Protein AF-A0A965Y4V8-F1 (afdb_monomer)

Foldseek 3Di:
DVVVVVVVVVCVVVVVDDDPDVVVVVVVVCVVVVVPPPPPDDDDDDDPPQVVFVVLLVVLLVVVCVVVDPPPFFAAEAEPDQAGDDCVQVVDPVVRSVLSNLLLVDDALVSLVVSLVVSCVPRNDDDQNPLVNSLRSRNRNAVRLQQWRYWHAYQAKIKTAGDGPLVVQQCPDPQWDDDPRIIIGGHGSVRSVSSSVSRPPDDGRD

Nearest PDB structures (foldseek):
  2qsr-assembly1_A  TM=6.724E-01  e=3.799E-08  Streptococcus pneumoniae R6
  6x50-assembly1_A  TM=4.688E-01  e=4.675E-09  Escherichia coli
  6acx-assembly3_B  TM=4.619E-01  e=9.954E-07  Mycolicibacterium smegmatis MC2 155
  6ac6-assembly2_A  TM=4.540E-01  e=6.467E-07  Mycolicibacterium smegmatis MC2 155
  6ac6-assembly3_B  TM=4.455E-01  e=8.274E-07  Mycolicibacterium smegmatis MC2 155

Solvent-accessible surface area (backbone atoms only — not comparable to full-atom values): 11789 Å² total; per-residue (Å²): 125,75,69,60,62,58,49,59,60,57,56,55,64,67,76,70,75,75,73,83,75,63,51,66,53,51,51,48,51,49,50,55,58,70,72,69,78,74,88,74,80,86,80,90,82,92,65,71,77,65,62,54,57,51,52,52,50,54,52,52,49,53,57,49,44,71,72,68,45,88,64,95,34,55,18,49,73,48,70,66,57,69,56,45,80,51,59,92,69,50,68,53,61,72,58,49,53,52,50,52,57,52,44,77,63,44,83,48,65,70,56,48,53,51,51,53,47,57,49,30,79,73,66,41,84,76,52,68,29,36,54,37,32,56,45,50,35,46,37,33,58,43,22,27,41,43,31,31,51,35,37,44,34,31,70,73,35,19,41,38,32,54,81,24,75,43,54,64,54,41,60,75,37,97,64,30,45,79,57,90,71,29,36,43,28,43,18,40,65,61,23,48,49,51,53,51,59,34,48,72,82,53,78,76,60,129

Sequence (206 aa):
RKEKETLERLDAITALNDEGAGYDLALEDLRIRGSGELLGTSQHGSGRGKADSFLYYSMLEEEIAGIRGALPSSAEVSVDIPCLVPASYIPQEAIRIALYRRLLRIDGYEELHSLEKEVQDRFGPLPESLRNLFSVSLLRSRGGIYGILSVECGKRETILKGNGPVFDGLKGTRSWIASGDRLVGPGGAAGLAGILQALRHRKQVR

Secondary structure (DSSP, 8-state):
--HHHHHHHHGGGGGG-S--SHHHHHHHHHHHHHTTS-------SS-HHHHHHHHHHHHHHHHHHHHH---TTPPEEEESS--S--TTT---HHHHHHHHHHHTT--SHHHHHHHHHHHHHHH-SPPHHHHHHHHHHHHHHHGGGGTEEEEEE-SSEEEEEE-STHHHHHHTSTT-EEETTEEEEE-HHHHHHHHHHHHHT-PPP-

Structure (mmCIF, N/CA/C/O backbone):
data_AF-A0A965Y4V8-F1
#
_entry.id   AF-A0A965Y4V8-F1
#
loop_
_atom_site.group_PDB
_atom_site.id
_atom_site.type_symbol
_atom_site.label_atom_id
_atom_site.label_alt_id
_atom_site.label_comp_id
_atom_site.label_asym_id
_atom_site.label_entity_id
_atom_site.label_seq_id
_atom_site.pdbx_PDB_ins_code
_atom_site.Cartn_x
_atom_site.Cartn_y
_atom_site.Cartn_z
_atom_site.occupancy
_atom_site.B_iso_or_equiv
_atom_site.auth_seq_id
_atom_site.auth_comp_id
_atom_site.auth_asym_id
_atom_site.auth_atom_id
_atom_site.pdbx_PDB_model_num
ATOM 1 N N . ARG A 1 1 ? -31.955 16.117 21.433 1.00 43.41 1 ARG A N 1
ATOM 2 C CA . ARG A 1 1 ? -32.012 15.874 19.962 1.00 43.41 1 ARG A CA 1
ATOM 3 C C . ARG A 1 1 ? -30.626 15.670 19.322 1.00 43.41 1 ARG A C 1
ATOM 5 O O . ARG A 1 1 ? -30.580 14.939 18.353 1.00 43.41 1 ARG A O 1
ATOM 12 N N . LYS A 1 2 ? -29.519 16.206 19.876 1.00 37.50 2 LYS A N 1
ATOM 13 C CA . LYS A 1 2 ? -28.131 15.900 19.445 1.00 37.50 2 LYS A CA 1
ATOM 14 C C . LYS A 1 2 ? -27.535 14.596 20.015 1.00 37.50 2 LYS A C 1
ATOM 16 O O . LYS A 1 2 ? -26.594 14.071 19.449 1.00 37.50 2 LYS A O 1
ATOM 21 N N . GLU A 1 3 ? -28.099 14.037 21.087 1.00 32.34 3 GLU A N 1
ATOM 22 C CA . GLU A 1 3 ? -27.627 12.757 21.662 1.00 32.34 3 GLU A CA 1
ATOM 23 C C . GLU A 1 3 ? -28.104 11.516 20.890 1.00 32.34 3 GLU A C 1
ATOM 25 O O . GLU A 1 3 ? -27.480 10.465 20.981 1.00 32.34 3 GLU A O 1
ATOM 30 N N . LYS A 1 4 ? -29.167 11.639 20.081 1.00 3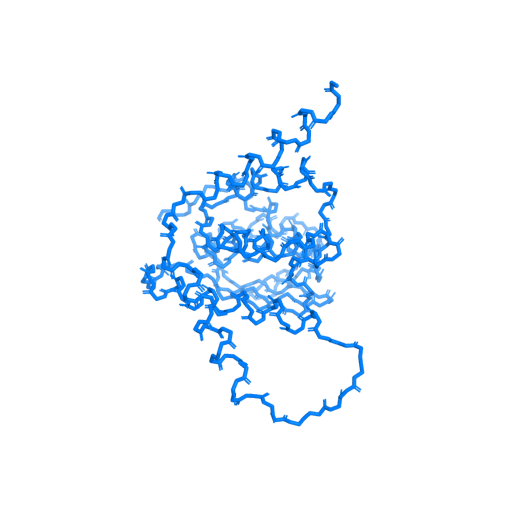4.91 4 LYS A N 1
ATOM 31 C CA . LYS A 1 4 ? -29.678 10.533 19.252 1.00 34.91 4 LYS A CA 1
ATOM 32 C C . LYS A 1 4 ? -28.782 10.247 18.037 1.00 34.91 4 LYS A C 1
ATOM 34 O O . LYS A 1 4 ? -28.609 9.097 17.669 1.00 34.91 4 LYS A O 1
ATOM 39 N N . GLU A 1 5 ? -28.136 11.279 17.499 1.00 34.53 5 GLU A N 1
ATOM 40 C CA . GLU A 1 5 ? -27.244 11.197 16.330 1.00 34.53 5 GLU A CA 1
ATOM 41 C C . GLU A 1 5 ? -25.882 10.551 16.671 1.00 34.53 5 GLU A C 1
AT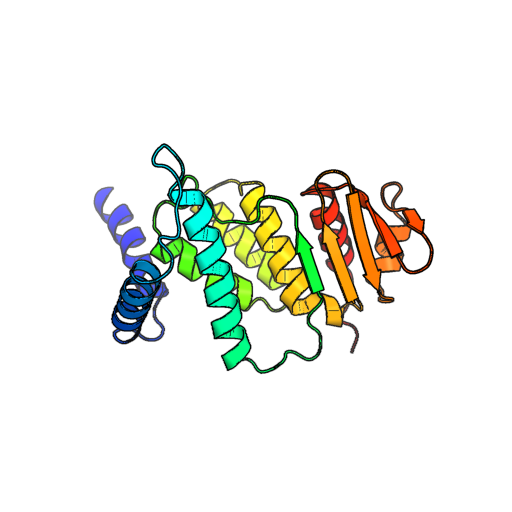OM 43 O O . GLU A 1 5 ? -25.235 9.931 15.830 1.00 34.53 5 GLU A O 1
ATOM 48 N N . THR A 1 6 ? -25.452 10.648 17.934 1.00 37.59 6 THR A N 1
ATOM 49 C CA . THR A 1 6 ? -24.226 9.996 18.427 1.00 37.59 6 THR A CA 1
ATOM 50 C C . THR A 1 6 ? -24.439 8.503 18.685 1.00 37.59 6 THR A C 1
ATOM 52 O O . THR A 1 6 ? -23.522 7.714 18.474 1.00 37.59 6 THR A O 1
ATOM 55 N N . LEU A 1 7 ? -25.653 8.103 19.079 1.00 35.06 7 LEU A N 1
ATOM 56 C CA . LEU A 1 7 ? -26.024 6.697 19.259 1.00 35.06 7 LEU A CA 1
ATOM 57 C C . LEU A 1 7 ? -26.224 5.973 17.915 1.00 35.06 7 LEU A C 1
ATOM 59 O O . LEU A 1 7 ? -25.798 4.834 17.786 1.00 35.06 7 LEU A O 1
ATOM 63 N N . GLU A 1 8 ? -26.711 6.653 16.873 1.00 39.25 8 GLU A N 1
ATOM 64 C CA . GLU A 1 8 ? -26.792 6.088 15.511 1.00 39.25 8 GLU A CA 1
ATOM 65 C C . GLU A 1 8 ? -25.406 5.886 14.854 1.00 39.25 8 GLU A C 1
ATOM 67 O O . GLU A 1 8 ? -25.236 5.013 14.006 1.00 39.25 8 GLU A O 1
ATOM 72 N N . ARG A 1 9 ? -24.366 6.617 15.291 1.00 38.91 9 ARG A N 1
ATOM 73 C CA . ARG A 1 9 ? -22.961 6.311 14.939 1.00 38.91 9 ARG A CA 1
ATOM 74 C C . ARG A 1 9 ? -22.376 5.149 15.742 1.00 38.91 9 ARG A C 1
ATOM 76 O O . ARG A 1 9 ? -21.442 4.506 15.268 1.00 38.91 9 ARG A O 1
ATOM 83 N N . LEU A 1 10 ? -22.908 4.885 16.934 1.00 38.47 10 LEU A N 1
ATOM 84 C CA . LEU A 1 10 ? -22.552 3.719 17.747 1.00 38.47 10 LEU A CA 1
ATOM 85 C C . LEU A 1 10 ? -23.242 2.440 17.235 1.00 38.47 10 LEU A C 1
ATOM 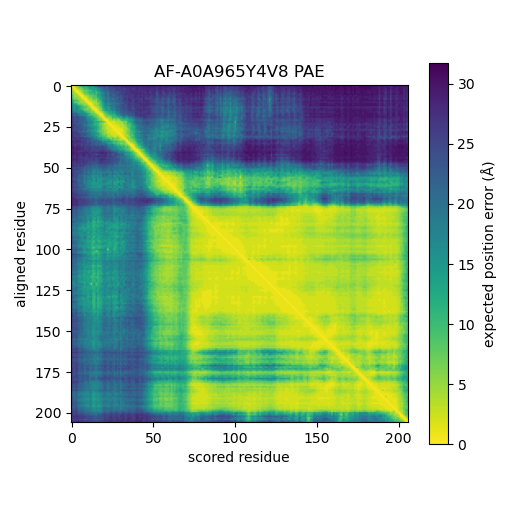87 O O . LEU A 1 10 ? -22.640 1.379 17.330 1.00 38.47 10 LEU A O 1
ATOM 91 N N . ASP A 1 11 ? -24.392 2.540 16.560 1.00 36.88 11 ASP A N 1
ATOM 92 C CA . ASP A 1 11 ? -25.029 1.432 15.817 1.00 36.88 11 ASP A CA 1
ATOM 93 C C . ASP A 1 11 ? -24.300 1.054 14.510 1.00 36.88 11 ASP A C 1
ATOM 95 O O . ASP A 1 11 ? -24.568 0.016 13.912 1.00 36.88 11 ASP A O 1
ATOM 99 N N . ALA A 1 12 ? -23.303 1.822 14.062 1.00 38.19 12 ALA A N 1
ATOM 100 C CA . ALA A 1 12 ? -22.430 1.378 12.968 1.00 38.19 12 ALA A CA 1
ATOM 101 C C . ALA A 1 12 ? -21.459 0.256 13.402 1.00 38.19 12 ALA A C 1
ATOM 103 O O . ALA A 1 12 ? -20.805 -0.362 12.560 1.00 38.19 12 ALA A O 1
ATOM 104 N N . ILE A 1 13 ? -21.373 -0.028 14.709 1.00 42.69 13 ILE A N 1
ATOM 105 C CA . ILE A 1 13 ? -20.624 -1.159 15.277 1.00 42.69 13 ILE A CA 1
ATOM 106 C C . ILE A 1 13 ? -21.270 -2.498 14.879 1.00 42.69 13 ILE A C 1
ATOM 108 O O . ILE A 1 13 ? -20.576 -3.504 14.761 1.00 42.69 13 ILE A O 1
ATOM 112 N N . THR A 1 14 ? -22.557 -2.505 14.531 1.00 38.84 14 THR A N 1
ATOM 113 C CA . THR A 1 14 ? -23.288 -3.690 14.058 1.00 38.84 14 THR A CA 1
ATOM 114 C C . THR A 1 14 ? -23.003 -4.037 12.585 1.00 38.84 14 THR A C 1
ATOM 116 O O . THR A 1 14 ? -23.428 -5.087 12.116 1.00 38.84 14 THR A O 1
ATOM 119 N N . ALA A 1 15 ? -22.237 -3.222 11.844 1.00 42.62 15 ALA A N 1
ATOM 120 C CA . ALA A 1 15 ? -21.832 -3.496 10.454 1.00 42.62 15 ALA A CA 1
ATOM 121 C C . ALA A 1 15 ? -20.448 -4.180 10.316 1.00 42.62 15 ALA A C 1
ATOM 123 O O . ALA A 1 15 ? -19.961 -4.375 9.205 1.00 42.62 15 ALA A O 1
ATOM 124 N N . LEU A 1 16 ? -19.825 -4.565 11.440 1.00 44.88 16 LEU A N 1
ATOM 125 C CA . LEU A 1 16 ? -18.713 -5.532 11.517 1.00 44.88 16 LEU A CA 1
ATOM 126 C C . LEU A 1 16 ? -19.215 -6.993 11.616 1.00 44.88 16 LEU A C 1
ATOM 128 O O . LEU A 1 16 ? -18.418 -7.901 11.842 1.00 44.88 16 LEU A O 1
ATOM 132 N N . ASN A 1 17 ? -20.527 -7.211 11.461 1.00 43.09 17 ASN A N 1
ATOM 133 C CA . ASN A 1 17 ? -21.199 -8.509 11.512 1.00 43.09 17 ASN A CA 1
ATOM 134 C C . ASN A 1 17 ? -20.871 -9.393 10.297 1.00 43.09 17 ASN A C 1
ATOM 136 O O . ASN A 1 17 ? -21.647 -9.457 9.346 1.00 43.09 17 ASN A O 1
ATOM 140 N N . ASP A 1 18 ? -19.778 -10.147 10.386 1.00 42.88 18 ASP A N 1
ATOM 141 C CA . ASP A 1 18 ? -19.866 -11.575 10.075 1.00 42.88 18 ASP A CA 1
ATOM 142 C C . ASP A 1 18 ? -19.029 -12.376 11.093 1.00 42.88 18 ASP A C 1
ATOM 144 O O . ASP A 1 18 ? -17.832 -12.135 11.259 1.00 42.88 18 ASP A O 1
ATOM 148 N N . GLU A 1 19 ? -19.721 -13.281 11.797 1.00 44.06 19 GLU A N 1
ATOM 149 C CA . GLU A 1 19 ? -19.246 -14.286 12.773 1.00 44.06 19 GLU A CA 1
ATOM 150 C C . GLU A 1 19 ? -18.735 -13.796 14.150 1.00 44.06 19 GLU A C 1
ATOM 152 O O . GLU A 1 19 ? -17.554 -13.856 14.500 1.00 44.06 19 GLU A O 1
ATOM 157 N N . GLY A 1 20 ? -19.687 -13.383 14.995 1.00 55.25 20 GLY A N 1
ATOM 158 C CA . GLY A 1 20 ? -19.496 -13.175 16.434 1.00 55.25 20 GLY A CA 1
ATOM 159 C C . GLY A 1 20 ? -19.375 -14.477 17.249 1.00 55.25 20 GLY A C 1
ATOM 160 O O . GLY A 1 20 ? -19.866 -15.530 16.852 1.00 55.25 20 GLY A O 1
ATOM 161 N N . ALA A 1 21 ? -18.749 -14.354 18.426 1.00 44.16 21 ALA A N 1
ATOM 162 C CA . ALA A 1 21 ? -18.474 -15.348 19.483 1.00 44.16 21 ALA A CA 1
ATOM 163 C C . ALA A 1 21 ? -17.165 -16.163 19.385 1.00 44.16 21 ALA A C 1
ATOM 165 O O . ALA A 1 21 ? -16.504 -16.331 20.407 1.00 44.16 21 ALA A O 1
ATOM 166 N N . GLY A 1 22 ? -16.717 -16.604 18.204 1.00 42.12 22 GLY A N 1
ATOM 167 C CA . GLY A 1 22 ? -15.396 -17.258 18.064 1.00 42.12 22 GLY A CA 1
ATOM 168 C C . GLY A 1 22 ? -14.210 -16.276 18.076 1.00 42.12 22 GLY A C 1
ATOM 169 O O . GLY A 1 22 ? -13.089 -16.632 18.434 1.00 42.12 22 GLY A O 1
ATOM 170 N N . TYR A 1 23 ? -14.481 -15.023 17.707 1.00 43.03 23 TYR A N 1
ATOM 171 C CA . TYR A 1 23 ? -13.515 -13.941 17.502 1.00 43.03 23 TYR A CA 1
ATOM 172 C C . TYR A 1 23 ? -12.883 -13.412 18.795 1.00 43.03 23 TYR A C 1
ATOM 174 O O . TYR A 1 23 ? -11.662 -13.277 18.859 1.00 43.03 23 TYR A O 1
ATOM 182 N N . ASP A 1 24 ? -13.687 -13.168 19.834 1.00 44.66 24 ASP A N 1
ATOM 183 C CA . ASP A 1 24 ? -13.170 -12.706 21.129 1.00 44.66 24 ASP A CA 1
ATOM 184 C C . ASP A 1 24 ? -12.299 -13.787 21.783 1.00 44.66 24 ASP A C 1
ATOM 186 O O . ASP A 1 24 ? -11.280 -13.480 22.395 1.00 44.66 24 ASP A O 1
ATOM 190 N N . LEU A 1 25 ? -12.649 -15.062 21.577 1.00 37.72 25 LEU A N 1
ATOM 191 C CA . LEU A 1 25 ? -11.892 -16.205 22.083 1.00 37.72 25 LEU A CA 1
ATOM 192 C C . LEU A 1 25 ? -10.55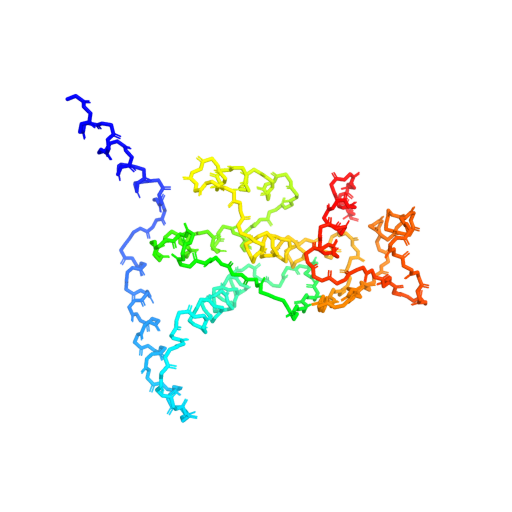9 -16.391 21.338 1.00 37.72 25 LEU A C 1
ATOM 194 O O . LEU A 1 25 ? -9.551 -16.670 21.975 1.00 37.72 25 LEU A O 1
ATOM 198 N N . ALA A 1 26 ? -10.523 -16.193 20.014 1.00 44.16 26 ALA A N 1
ATOM 199 C CA . ALA A 1 26 ? -9.292 -16.269 19.219 1.00 44.16 26 ALA A CA 1
ATOM 200 C C . ALA A 1 26 ? -8.353 -15.072 19.458 1.00 44.16 26 ALA A C 1
ATOM 202 O O . ALA A 1 26 ? -7.136 -15.242 19.480 1.00 44.16 26 ALA A O 1
ATOM 203 N N . LEU A 1 27 ? -8.903 -13.871 19.675 1.00 44.88 27 LEU A N 1
ATOM 204 C CA . LEU A 1 27 ? -8.136 -12.696 20.104 1.00 44.88 27 LEU A CA 1
ATOM 205 C C . LEU A 1 27 ? -7.544 -12.887 21.497 1.00 44.88 27 LEU A C 1
ATOM 207 O O . LEU A 1 27 ? -6.389 -12.534 21.722 1.00 44.88 27 LEU A O 1
ATOM 211 N N . GLU A 1 28 ? -8.316 -13.464 22.415 1.00 44.72 28 GLU A N 1
ATOM 212 C CA . GLU A 1 28 ? -7.834 -13.814 23.744 1.00 44.72 28 GLU A CA 1
ATOM 213 C C . GLU A 1 28 ? -6.760 -14.914 23.674 1.00 44.72 28 GLU A C 1
ATOM 215 O O . GLU A 1 28 ? -5.728 -14.782 24.325 1.00 44.72 28 GLU A O 1
ATOM 220 N N . ASP A 1 29 ? -6.912 -15.927 22.812 1.00 45.19 29 ASP A N 1
ATOM 221 C CA . ASP A 1 29 ? -5.900 -16.976 22.594 1.00 45.19 29 ASP A CA 1
ATOM 222 C C . ASP A 1 29 ? -4.606 -16.410 21.975 1.00 45.19 29 ASP A C 1
ATOM 224 O O . ASP A 1 29 ? -3.504 -16.732 22.421 1.00 45.19 29 ASP A O 1
ATOM 228 N N . LEU A 1 30 ? -4.715 -15.485 21.013 1.00 41.44 30 LEU A N 1
ATOM 229 C CA . LEU A 1 30 ? -3.579 -14.757 20.429 1.00 41.44 30 LEU A CA 1
ATOM 230 C C . LEU A 1 30 ? -2.894 -13.836 21.444 1.00 41.44 30 LEU A C 1
ATOM 232 O O . LEU A 1 30 ? -1.666 -13.761 21.476 1.00 41.44 30 LEU A O 1
ATOM 236 N N . ARG A 1 31 ? -3.663 -13.165 22.306 1.00 51.69 31 ARG A N 1
ATOM 237 C CA . ARG A 1 31 ? -3.139 -12.328 23.393 1.00 51.69 31 ARG A CA 1
ATOM 238 C C . ARG A 1 31 ? -2.406 -13.171 24.435 1.00 51.69 31 ARG A C 1
ATOM 240 O O . ARG A 1 31 ? -1.341 -12.774 24.902 1.00 51.69 31 ARG A O 1
ATOM 247 N N . ILE A 1 32 ? -2.946 -14.338 24.778 1.00 45.94 32 ILE A N 1
ATOM 248 C CA . ILE A 1 32 ? -2.344 -15.278 25.729 1.00 45.94 32 ILE A CA 1
ATOM 249 C C . ILE A 1 32 ? -1.059 -15.890 25.148 1.00 45.94 32 ILE A C 1
ATOM 251 O O . ILE A 1 32 ? -0.046 -15.927 25.847 1.00 45.94 32 ILE A O 1
ATOM 255 N N . ARG A 1 33 ? -1.041 -16.281 23.864 1.00 52.22 33 ARG A N 1
ATOM 256 C CA . ARG A 1 33 ? 0.160 -16.823 23.193 1.00 52.22 33 ARG A CA 1
ATOM 257 C C . ARG A 1 33 ? 1.230 -15.761 22.919 1.00 52.22 33 ARG A C 1
ATOM 259 O O . ARG A 1 33 ? 2.412 -16.019 23.126 1.00 52.22 33 ARG A O 1
ATOM 266 N N . GLY A 1 34 ? 0.835 -14.551 22.520 1.00 44.25 34 GLY A N 1
ATOM 267 C CA . GLY A 1 34 ? 1.743 -13.425 22.265 1.00 44.25 34 GLY A CA 1
ATOM 268 C C . GLY A 1 34 ? 2.323 -12.784 23.531 1.00 44.25 34 GLY A C 1
ATOM 269 O O . GLY A 1 34 ? 3.352 -12.115 23.467 1.00 44.25 34 GLY A O 1
ATOM 270 N N . SER A 1 35 ? 1.709 -13.012 24.695 1.00 47.00 35 SER A N 1
ATOM 271 C CA . SER A 1 35 ? 2.202 -12.504 25.980 1.00 47.00 35 SER A CA 1
ATOM 272 C C . SER A 1 35 ? 3.158 -13.470 26.705 1.00 47.00 35 SER A C 1
ATOM 274 O O . SER A 1 35 ? 3.672 -13.100 27.763 1.00 47.00 35 SER A O 1
ATOM 276 N N . GLY A 1 36 ? 3.391 -14.681 26.177 1.00 42.16 36 GLY A N 1
ATOM 277 C CA . GLY A 1 36 ? 4.071 -15.771 26.893 1.00 42.16 36 GLY A CA 1
ATOM 278 C C . GLY A 1 36 ? 5.536 -16.052 26.533 1.00 42.16 36 GLY A C 1
ATOM 279 O O . GLY A 1 36 ? 6.283 -16.446 27.422 1.00 42.16 36 GLY A O 1
ATOM 280 N N . GLU A 1 37 ? 5.987 -15.840 25.288 1.00 39.56 37 GLU A N 1
ATOM 281 C CA . GLU A 1 37 ? 7.260 -16.455 24.837 1.00 39.56 37 GLU A CA 1
ATOM 282 C C . GLU A 1 37 ? 8.279 -15.520 24.156 1.00 39.56 37 GLU A C 1
ATOM 284 O O . GLU A 1 37 ? 9.274 -15.991 23.620 1.00 39.56 37 GLU A O 1
ATOM 289 N N . LEU A 1 38 ? 8.123 -14.191 24.182 1.00 37.09 38 LEU A N 1
ATOM 290 C CA . LEU A 1 38 ? 9.132 -13.300 23.568 1.00 37.09 38 LEU A CA 1
ATOM 291 C C . LEU A 1 38 ? 9.489 -12.071 24.418 1.00 37.09 38 LEU A C 1
ATOM 293 O O . LEU A 1 38 ? 9.804 -11.000 23.906 1.00 37.09 38 LEU A O 1
ATOM 297 N N . LEU A 1 39 ? 9.547 -12.246 25.743 1.00 36.72 39 LEU A N 1
ATOM 298 C CA . LEU A 1 39 ? 10.325 -11.373 26.634 1.00 36.72 39 LEU A CA 1
ATOM 299 C C . LEU A 1 39 ? 11.802 -11.803 26.648 1.00 36.72 39 LEU A C 1
ATOM 301 O O . LEU A 1 39 ? 12.371 -12.156 27.677 1.00 36.72 39 LEU A O 1
ATOM 305 N N . GLY A 1 40 ? 12.441 -11.739 25.483 1.00 32.84 40 GLY A N 1
ATOM 306 C CA . GLY A 1 40 ? 13.892 -11.809 25.345 1.00 32.84 40 GLY A CA 1
ATOM 307 C C . GLY A 1 40 ? 14.499 -10.409 25.368 1.00 32.84 40 GLY A C 1
ATOM 308 O O . GLY A 1 40 ? 14.838 -9.873 24.325 1.00 32.84 40 GLY A O 1
ATOM 309 N N . THR A 1 41 ? 14.596 -9.814 26.561 1.00 35.12 41 THR A N 1
ATOM 310 C CA . THR A 1 41 ? 15.505 -8.702 26.918 1.00 35.12 41 THR A CA 1
ATOM 311 C C . THR A 1 41 ? 15.617 -7.513 25.943 1.00 35.12 41 THR A C 1
ATOM 313 O O . THR A 1 41 ? 16.420 -7.539 25.014 1.00 35.12 41 THR A O 1
ATOM 316 N N . SER A 1 42 ? 14.981 -6.377 26.263 1.00 30.70 42 SER A N 1
ATOM 317 C CA . SER A 1 42 ? 15.705 -5.161 26.704 1.00 30.70 42 SER A CA 1
ATOM 318 C C . SER A 1 42 ? 14.812 -3.917 26.807 1.00 30.70 42 SER A C 1
ATOM 320 O O . SER A 1 42 ? 14.257 -3.427 25.833 1.00 30.70 42 SER A O 1
ATOM 322 N N . GLN A 1 43 ? 14.786 -3.396 28.035 1.00 32.81 43 GLN A N 1
ATOM 323 C CA . GLN A 1 43 ? 14.652 -1.990 28.435 1.00 32.81 43 GLN A CA 1
ATOM 324 C C . GLN A 1 43 ? 13.346 -1.226 28.138 1.00 32.81 43 GLN A C 1
ATOM 326 O O . GLN A 1 43 ? 13.139 -0.578 27.120 1.00 32.81 43 GLN A O 1
ATOM 331 N N . HIS A 1 44 ? 12.513 -1.234 29.181 1.00 40.19 44 HIS A N 1
ATOM 332 C CA . HIS A 1 44 ? 11.632 -0.175 29.670 1.00 40.19 44 HIS A CA 1
ATOM 333 C C . HIS A 1 44 ? 11.898 1.248 29.138 1.00 40.19 44 HIS A C 1
ATOM 335 O O . HIS A 1 44 ? 12.957 1.820 29.382 1.00 40.19 44 HIS A O 1
ATOM 341 N N . GLY A 1 45 ? 10.853 1.862 28.571 1.00 35.03 45 GLY A N 1
ATOM 342 C CA . GLY A 1 45 ? 10.714 3.318 28.463 1.00 35.03 45 GLY A CA 1
ATOM 343 C C . GLY A 1 45 ? 10.294 3.799 27.072 1.00 35.03 45 GLY A C 1
ATOM 344 O O . GLY A 1 45 ? 11.123 3.921 26.183 1.00 35.03 45 GLY A O 1
ATOM 345 N N . SER A 1 46 ? 9.010 4.133 26.897 1.00 34.44 46 SER A N 1
ATOM 346 C CA . SER A 1 46 ? 8.488 4.930 25.763 1.00 34.44 46 SER A CA 1
ATOM 347 C C . SER A 1 46 ? 8.425 4.276 24.367 1.00 34.44 46 SER A C 1
ATOM 349 O O . SER A 1 46 ? 8.794 4.908 23.379 1.00 34.44 46 SER A O 1
ATOM 351 N N . GLY A 1 47 ? 7.889 3.051 24.234 1.00 33.81 47 GLY A N 1
ATOM 352 C CA . GLY A 1 47 ? 7.850 2.396 22.911 1.00 33.81 47 GLY A CA 1
ATOM 353 C C . GLY A 1 47 ? 6.805 1.310 22.622 1.00 33.81 47 GLY A C 1
ATOM 354 O O . GLY A 1 47 ? 6.906 0.704 21.563 1.00 33.81 47 GLY A O 1
ATOM 355 N N . ARG A 1 48 ? 5.806 1.052 23.484 1.00 36.44 48 ARG A N 1
ATOM 356 C CA . ARG A 1 48 ? 4.882 -0.099 23.304 1.00 36.44 48 ARG A CA 1
ATOM 357 C C . ARG A 1 48 ? 4.102 -0.086 21.974 1.00 36.44 48 ARG A C 1
ATOM 359 O O . ARG A 1 48 ? 4.164 -1.037 21.217 1.00 36.44 48 ARG A O 1
ATOM 366 N N . GLY A 1 49 ? 3.464 1.022 21.595 1.00 42.25 49 GLY A N 1
ATOM 367 C CA . GLY A 1 49 ? 2.450 0.980 20.524 1.00 42.25 49 GLY A CA 1
ATOM 368 C C . GLY A 1 49 ? 2.919 0.740 19.075 1.00 42.25 49 GLY A C 1
ATOM 369 O O . GLY A 1 49 ? 2.082 0.443 18.223 1.00 42.25 49 GLY A O 1
ATOM 370 N N . LYS A 1 50 ? 4.213 0.901 18.748 1.00 40.97 50 LYS A N 1
ATOM 371 C CA . LYS A 1 50 ? 4.702 0.783 17.353 1.00 40.97 50 LYS A CA 1
ATOM 372 C C . LYS A 1 50 ? 5.073 -0.646 16.958 1.00 40.97 50 LYS A C 1
ATOM 374 O O . LYS A 1 50 ? 4.793 -1.028 15.826 1.00 40.97 50 LYS A O 1
ATOM 379 N N . ALA A 1 51 ? 5.693 -1.399 17.866 1.00 47.41 51 ALA A N 1
ATOM 380 C CA . ALA A 1 51 ? 6.073 -2.790 17.620 1.00 47.41 51 ALA A CA 1
ATOM 381 C C . ALA A 1 51 ? 4.830 -3.692 17.543 1.00 47.41 51 ALA A C 1
ATOM 383 O O . ALA A 1 51 ? 4.734 -4.528 16.648 1.00 47.41 51 ALA A O 1
ATOM 384 N N . ASP A 1 52 ? 3.835 -3.419 18.393 1.00 54.66 52 ASP A N 1
ATOM 385 C CA . ASP A 1 52 ? 2.606 -4.208 18.489 1.00 54.66 52 ASP A CA 1
ATOM 386 C C . ASP A 1 52 ? 1.802 -4.184 17.172 1.00 54.66 52 ASP A C 1
ATOM 388 O O . ASP A 1 52 ? 1.390 -5.218 16.661 1.00 54.66 52 ASP A O 1
ATOM 392 N N . SER A 1 53 ? 1.634 -3.010 16.547 1.00 55.03 53 SER A N 1
ATOM 393 C CA . SER A 1 53 ? 0.771 -2.861 15.358 1.00 55.03 53 SER A CA 1
ATOM 394 C C . SER A 1 53 ? 1.300 -3.541 14.091 1.00 55.03 53 SER A C 1
ATOM 396 O O . SER A 1 53 ? 0.499 -4.012 13.285 1.00 55.03 53 SER A O 1
ATOM 398 N N . PHE A 1 54 ? 2.620 -3.565 13.885 1.00 56.53 54 PHE A N 1
ATOM 399 C CA . PHE A 1 54 ? 3.218 -4.225 12.719 1.00 56.53 54 PHE A CA 1
ATOM 400 C C . PHE A 1 54 ? 3.203 -5.749 12.878 1.00 56.53 54 PHE A C 1
ATOM 402 O O . PHE A 1 54 ? 2.870 -6.448 11.925 1.00 56.53 54 PHE A O 1
ATOM 409 N N . LEU A 1 55 ? 3.463 -6.239 14.096 1.00 60.69 55 LEU A N 1
ATOM 410 C CA . LEU A 1 55 ? 3.366 -7.657 14.440 1.00 60.69 55 LEU A CA 1
ATOM 411 C C . LEU A 1 55 ? 1.949 -8.199 14.200 1.00 60.69 55 LEU A C 1
ATOM 413 O O . LEU A 1 55 ? 1.785 -9.257 13.600 1.00 60.69 55 LEU A O 1
ATOM 417 N N . TYR A 1 56 ? 0.913 -7.442 14.581 1.00 62.41 56 TYR A N 1
ATOM 418 C CA . TYR A 1 56 ? -0.467 -7.838 14.291 1.00 62.41 56 TYR A CA 1
ATOM 419 C C . TYR A 1 56 ? -0.747 -7.952 12.792 1.00 62.41 56 TYR A C 1
ATOM 421 O O . TYR A 1 56 ? -1.428 -8.882 12.370 1.00 62.41 56 TYR A O 1
ATOM 429 N N . TYR A 1 57 ? -0.233 -7.028 11.977 1.00 64.31 57 TYR A N 1
ATOM 430 C CA . TYR A 1 57 ? -0.443 -7.085 10.532 1.00 64.31 57 TYR A CA 1
ATOM 431 C C . TYR A 1 57 ? 0.227 -8.310 9.906 1.00 64.31 57 TYR A C 1
ATOM 433 O O . TYR A 1 57 ? -0.418 -9.001 9.124 1.00 64.31 57 TYR A O 1
ATOM 441 N N . SER A 1 58 ? 1.476 -8.609 10.279 1.00 63.94 58 SER A N 1
ATOM 442 C CA . SER A 1 58 ? 2.189 -9.783 9.763 1.00 63.94 58 SER A CA 1
ATOM 443 C C . SER A 1 58 ? 1.538 -11.097 10.202 1.00 63.94 58 SER A C 1
ATOM 445 O O . SER A 1 58 ? 1.380 -11.994 9.384 1.00 63.94 58 SER A O 1
ATOM 447 N N . MET A 1 59 ? 1.072 -11.194 11.452 1.00 66.19 59 MET A N 1
ATOM 448 C CA . MET A 1 59 ? 0.344 -12.381 11.925 1.00 66.19 59 MET A CA 1
ATOM 449 C C . MET A 1 59 ? -0.990 -12.565 11.186 1.00 66.19 59 MET A C 1
ATOM 451 O O . MET A 1 59 ? -1.329 -13.670 10.773 1.00 66.19 59 MET A O 1
ATOM 455 N N . LEU A 1 60 ? -1.745 -11.481 10.970 1.00 65.12 60 LEU A N 1
ATOM 456 C CA . LEU A 1 60 ? -2.983 -11.529 10.184 1.00 65.12 60 LEU A CA 1
ATOM 457 C C . LEU A 1 60 ? -2.723 -11.902 8.718 1.00 65.12 60 LEU A C 1
ATOM 459 O O . LEU A 1 60 ? -3.551 -12.568 8.100 1.00 65.12 60 LEU A O 1
ATOM 463 N N . GLU A 1 61 ? -1.602 -11.455 8.156 1.00 66.31 61 GLU A N 1
ATOM 464 C CA . GLU A 1 61 ? -1.171 -11.792 6.801 1.00 66.31 61 GLU A CA 1
ATOM 465 C C . GLU A 1 61 ? -0.878 -13.293 6.669 1.00 66.31 61 GLU A C 1
ATOM 467 O O . GLU A 1 61 ? -1.389 -13.919 5.740 1.00 66.31 61 GLU A O 1
ATOM 472 N N . GLU A 1 62 ? -0.155 -13.885 7.624 1.00 64.88 62 GLU A N 1
ATOM 473 C CA . GLU A 1 62 ? 0.123 -15.328 7.681 1.00 64.88 62 GLU A CA 1
ATOM 474 C C . GLU A 1 62 ? -1.160 -16.166 7.811 1.00 64.88 62 GLU A C 1
ATOM 476 O O . GLU A 1 62 ? -1.372 -17.103 7.036 1.00 64.88 62 GLU A O 1
ATOM 481 N N . GLU A 1 63 ? -2.063 -15.786 8.719 1.00 59.59 63 GLU A N 1
ATOM 482 C CA . GLU A 1 63 ? -3.357 -16.455 8.919 1.00 59.59 63 GLU A CA 1
ATOM 483 C C . GLU A 1 63 ? -4.226 -16.419 7.650 1.00 59.59 63 GLU A C 1
ATOM 485 O O . GLU A 1 63 ? -4.787 -17.429 7.215 1.00 59.59 63 GLU A O 1
ATOM 490 N N . ILE A 1 64 ? -4.318 -15.260 6.989 1.00 59.31 64 ILE A N 1
ATOM 491 C CA . ILE A 1 64 ? -5.104 -15.122 5.755 1.00 59.31 64 ILE A CA 1
ATOM 492 C C . ILE A 1 64 ? -4.437 -15.851 4.579 1.00 59.31 64 ILE A C 1
ATOM 494 O O . ILE A 1 64 ? -5.153 -16.397 3.732 1.00 59.31 64 ILE A O 1
ATOM 498 N N . ALA A 1 65 ? -3.104 -15.902 4.520 1.00 58.50 65 ALA A N 1
ATOM 499 C CA . ALA A 1 65 ? -2.373 -16.658 3.505 1.00 58.50 65 ALA A CA 1
ATOM 500 C C . ALA A 1 65 ? -2.632 -18.170 3.619 1.00 58.50 65 ALA A C 1
ATOM 502 O O . ALA A 1 65 ? -2.841 -18.829 2.598 1.00 58.50 65 ALA A O 1
ATOM 503 N N . GLY A 1 66 ? -2.711 -18.706 4.843 1.00 53.00 66 GLY A N 1
ATOM 504 C CA . GLY A 1 66 ? -3.081 -20.103 5.090 1.00 53.00 66 GLY A CA 1
ATOM 505 C C . GLY A 1 66 ? -4.488 -20.456 4.589 1.00 53.00 66 GLY A C 1
ATOM 506 O O . GLY A 1 66 ? -4.704 -21.546 4.062 1.00 53.00 66 GLY A O 1
ATOM 507 N N . ILE A 1 67 ? -5.431 -19.512 4.681 1.00 49.84 67 ILE A N 1
ATOM 508 C CA . ILE A 1 67 ? -6.828 -19.690 4.247 1.00 49.84 67 ILE A CA 1
ATOM 509 C C . ILE A 1 67 ? -6.988 -19.536 2.728 1.00 49.84 67 ILE A C 1
ATOM 511 O O . ILE A 1 67 ? -7.793 -20.233 2.112 1.00 49.84 67 ILE A O 1
ATOM 515 N N . ARG A 1 68 ? -6.254 -18.606 2.103 1.00 47.91 68 ARG A N 1
ATOM 516 C CA . ARG A 1 68 ? -6.405 -18.289 0.671 1.00 47.91 68 ARG A CA 1
ATOM 517 C C . ARG A 1 68 ? -5.711 -19.285 -0.263 1.00 47.91 68 ARG A C 1
ATOM 519 O O . ARG A 1 68 ? -5.981 -19.252 -1.464 1.00 47.91 68 ARG A O 1
ATOM 526 N N . GLY A 1 69 ? -4.852 -20.162 0.264 1.00 46.41 69 GLY A N 1
ATOM 527 C CA . GLY A 1 69 ? -3.892 -20.908 -0.551 1.00 46.41 69 GLY A CA 1
ATOM 528 C C . GLY A 1 69 ? -2.866 -19.960 -1.187 1.00 46.41 69 GLY A C 1
ATOM 529 O O . GLY A 1 69 ? -3.037 -18.740 -1.174 1.00 46.41 69 GLY A O 1
ATOM 530 N N . ALA A 1 70 ? -1.771 -20.495 -1.735 1.00 44.75 70 ALA A N 1
ATOM 531 C CA . ALA A 1 70 ? -0.774 -19.674 -2.422 1.00 44.75 70 ALA A CA 1
ATOM 532 C C . ALA A 1 70 ? -1.447 -18.926 -3.585 1.00 44.75 70 ALA A C 1
ATOM 534 O O . ALA A 1 70 ? -1.780 -19.536 -4.601 1.00 44.75 70 ALA A O 1
ATOM 535 N N . LEU A 1 71 ? -1.682 -17.618 -3.425 1.00 47.44 71 LEU A N 1
ATOM 536 C CA . LEU A 1 71 ? -2.206 -16.773 -4.492 1.00 47.44 71 LEU A CA 1
ATOM 537 C C . LEU A 1 71 ? -1.226 -16.875 -5.670 1.00 47.44 71 LEU A C 1
ATOM 539 O O . LEU A 1 71 ? -0.062 -16.494 -5.518 1.00 47.44 71 LEU A O 1
ATOM 543 N N . PRO A 1 72 ? -1.647 -17.391 -6.835 1.00 45.41 72 PRO A N 1
ATOM 544 C CA . PRO A 1 72 ? -0.760 -17.565 -7.974 1.00 45.41 72 PRO A CA 1
ATOM 545 C C . PRO A 1 72 ? -0.548 -16.202 -8.642 1.00 45.41 72 PRO A C 1
ATOM 547 O O . PRO A 1 72 ? -1.143 -15.957 -9.682 1.00 45.41 72 PRO A O 1
ATOM 550 N N . SER A 1 73 ? 0.162 -15.267 -7.987 1.00 59.09 73 SER A N 1
ATOM 551 C CA . SER A 1 73 ? 0.559 -13.921 -8.479 1.00 59.09 73 SER A CA 1
ATOM 552 C C . SER A 1 73 ? 0.900 -12.901 -7.366 1.00 59.09 73 SER A C 1
ATOM 554 O O . SER A 1 73 ? 0.796 -11.691 -7.584 1.00 59.09 73 SER A O 1
ATOM 556 N N . SER A 1 74 ? 1.316 -13.318 -6.166 1.00 68.88 74 SER A N 1
ATOM 557 C CA . SER A 1 74 ? 1.791 -12.356 -5.156 1.00 68.88 74 SER A CA 1
ATOM 558 C C . SER A 1 74 ? 3.176 -11.806 -5.520 1.00 68.88 74 SER A C 1
ATOM 560 O O . SER A 1 74 ? 4.092 -12.588 -5.776 1.00 68.88 74 SER A O 1
ATOM 562 N N . ALA A 1 75 ? 3.346 -10.481 -5.521 1.00 82.19 75 ALA A N 1
ATOM 563 C CA . ALA A 1 75 ? 4.670 -9.868 -5.653 1.00 82.19 75 ALA A CA 1
ATOM 564 C C . ALA A 1 75 ? 5.392 -9.863 -4.300 1.00 82.19 75 ALA A C 1
ATOM 566 O O . ALA A 1 75 ? 4.770 -9.640 -3.259 1.00 82.19 75 ALA A O 1
ATOM 567 N N . GLU A 1 76 ? 6.711 -10.043 -4.312 1.00 85.62 76 GLU A N 1
ATOM 568 C CA . GLU A 1 76 ? 7.526 -9.891 -3.108 1.00 85.62 76 GLU A CA 1
ATOM 569 C C . GLU A 1 76 ? 7.682 -8.398 -2.783 1.00 85.62 76 GLU A C 1
ATOM 571 O O . GLU A 1 76 ? 8.215 -7.632 -3.585 1.00 85.62 76 GLU A O 1
ATOM 576 N N . VAL A 1 77 ? 7.196 -7.949 -1.623 1.00 87.94 77 VAL A N 1
ATOM 577 C CA . VAL A 1 77 ? 7.224 -6.523 -1.251 1.00 87.94 77 VAL A CA 1
ATOM 578 C C . VAL A 1 77 ? 7.934 -6.329 0.081 1.00 87.94 77 VAL A C 1
ATOM 580 O O . VAL A 1 77 ? 7.410 -6.698 1.139 1.00 87.94 77 VAL A O 1
ATOM 583 N N . SER A 1 78 ? 9.093 -5.678 0.008 1.00 87.12 78 SER A N 1
ATOM 584 C CA . SER A 1 78 ? 9.922 -5.267 1.137 1.00 87.12 78 SER A CA 1
ATOM 585 C C . SER A 1 78 ? 9.933 -3.744 1.262 1.00 87.12 78 SER A C 1
ATOM 587 O O . SER A 1 78 ? 10.086 -3.024 0.272 1.00 87.12 78 SER A O 1
ATOM 589 N N . VAL A 1 79 ? 9.749 -3.238 2.482 1.00 85.88 79 VAL A N 1
ATOM 590 C CA . VAL A 1 79 ? 9.651 -1.801 2.761 1.00 85.88 79 VAL A CA 1
ATOM 591 C C . VAL A 1 79 ? 10.454 -1.423 4.007 1.00 85.88 79 VAL A C 1
ATOM 593 O O . VAL A 1 79 ? 10.288 -2.031 5.059 1.00 85.88 79 VAL A O 1
ATOM 596 N N . ASP A 1 80 ? 11.281 -0.380 3.902 1.00 86.94 80 ASP A N 1
ATOM 597 C CA . ASP A 1 80 ? 12.006 0.261 5.019 1.00 86.94 80 ASP A CA 1
ATOM 598 C C . ASP A 1 80 ? 11.413 1.650 5.335 1.00 86.94 80 ASP A C 1
ATOM 600 O O . ASP A 1 80 ? 12.099 2.654 5.559 1.00 86.94 80 ASP A O 1
ATOM 604 N N . ILE A 1 81 ? 10.083 1.737 5.285 1.00 83.25 81 ILE A N 1
ATOM 605 C CA . ILE A 1 81 ? 9.320 2.934 5.639 1.00 83.25 81 ILE A CA 1
ATOM 606 C C . ILE A 1 81 ? 8.099 2.560 6.484 1.00 83.25 81 ILE A C 1
ATOM 608 O O . ILE A 1 81 ? 7.589 1.444 6.363 1.00 83.25 81 ILE A O 1
ATOM 612 N N . PRO A 1 82 ? 7.581 3.477 7.324 1.00 84.62 82 PRO A N 1
ATOM 613 C CA . PRO A 1 82 ? 6.408 3.192 8.141 1.00 84.62 82 PRO A CA 1
ATOM 614 C C . PRO A 1 82 ? 5.200 2.786 7.288 1.00 84.62 82 PRO A C 1
ATOM 616 O O . PRO A 1 82 ? 4.763 3.559 6.435 1.00 84.62 82 PRO A O 1
ATOM 619 N N . CYS A 1 83 ? 4.651 1.601 7.564 1.00 86.50 83 CYS A N 1
ATOM 620 C CA . CYS A 1 83 ? 3.451 1.044 6.935 1.00 86.50 83 CYS A CA 1
ATOM 621 C C . CYS A 1 83 ? 2.537 0.487 8.033 1.00 86.50 83 CYS A C 1
ATOM 623 O O . CYS A 1 83 ? 2.634 -0.679 8.397 1.00 86.50 83 CYS A O 1
ATOM 625 N N . LEU A 1 84 ? 1.714 1.346 8.634 1.00 84.44 84 LEU A N 1
ATOM 626 C CA . LEU A 1 84 ? 0.844 0.981 9.757 1.00 84.44 84 LEU A CA 1
ATOM 627 C C . LEU A 1 84 ? -0.332 1.948 9.877 1.00 84.44 84 LEU A C 1
ATOM 629 O O . LEU A 1 84 ? -0.239 3.103 9.446 1.00 84.44 84 LEU A O 1
ATOM 633 N N . VAL A 1 85 ? -1.402 1.491 10.528 1.00 86.88 85 VAL A N 1
ATOM 634 C CA . VAL A 1 85 ? -2.522 2.324 10.981 1.00 86.88 85 VAL A CA 1
ATOM 635 C C . VAL A 1 85 ? -2.153 2.944 12.338 1.00 86.88 85 VAL A C 1
ATOM 637 O O . VAL A 1 85 ? -2.073 2.216 13.330 1.00 86.88 85 VAL A O 1
ATOM 640 N N . PRO A 1 86 ? -1.909 4.266 12.440 1.00 88.56 86 PRO A N 1
ATOM 641 C CA . PRO A 1 86 ? -1.479 4.862 13.703 1.00 88.56 86 PRO A CA 1
ATOM 642 C C . PRO A 1 86 ? -2.600 4.855 14.743 1.00 88.56 86 PRO A C 1
ATOM 644 O O . PRO A 1 86 ? -3.723 5.259 14.443 1.00 88.56 86 PRO A O 1
ATOM 647 N N . ALA A 1 87 ? -2.282 4.510 15.994 1.00 84.56 87 ALA A N 1
ATOM 648 C CA . ALA A 1 87 ? -3.227 4.633 17.109 1.00 84.56 87 ALA A CA 1
ATOM 649 C C . ALA A 1 87 ? -3.667 6.090 17.361 1.00 84.56 87 ALA A C 1
ATOM 651 O O . ALA A 1 87 ? -4.753 6.329 17.874 1.00 84.56 87 ALA A O 1
ATOM 652 N N . SER A 1 88 ? -2.853 7.072 16.959 1.00 86.38 88 SER A N 1
ATOM 653 C CA . SER A 1 88 ? -3.220 8.493 16.988 1.00 86.38 88 SER A CA 1
ATOM 654 C C . SER A 1 88 ? -4.255 8.884 15.930 1.00 86.38 88 SER A C 1
ATOM 656 O O . SER A 1 88 ? -4.868 9.937 16.056 1.00 86.38 88 SER A O 1
ATOM 658 N N . TYR A 1 89 ? -4.429 8.069 14.886 1.00 90.81 89 TYR A N 1
ATOM 659 C CA . TYR A 1 89 ? -5.388 8.305 13.808 1.00 90.81 89 TYR A CA 1
ATOM 660 C C . TYR A 1 89 ? -6.665 7.482 14.007 1.00 90.81 89 TYR A C 1
ATOM 662 O O . TYR A 1 89 ? -7.763 8.023 13.939 1.00 90.81 89 TYR A O 1
ATOM 670 N N . ILE A 1 90 ? -6.523 6.193 14.334 1.00 88.06 90 ILE A N 1
ATOM 671 C CA . ILE A 1 90 ? -7.633 5.317 14.731 1.00 88.06 90 ILE A CA 1
ATOM 672 C C . ILE A 1 90 ? -7.320 4.747 16.122 1.00 88.06 90 ILE A C 1
ATOM 674 O O . ILE A 1 90 ? -6.588 3.754 16.225 1.00 88.06 90 ILE A O 1
ATOM 678 N N . PRO A 1 91 ? -7.850 5.353 17.203 1.00 82.00 91 PRO A N 1
ATOM 679 C CA . PRO A 1 91 ? -7.573 4.915 18.572 1.00 82.00 91 PRO A CA 1
ATOM 680 C C . PRO A 1 91 ? -8.129 3.527 18.890 1.00 82.00 91 PRO A C 1
ATOM 682 O O . PRO A 1 91 ? -7.490 2.759 19.610 1.00 82.00 91 PRO A O 1
ATOM 685 N N . GLN A 1 92 ? -9.290 3.178 18.325 1.00 83.44 92 GLN A N 1
ATOM 686 C CA . GLN A 1 92 ? -9.957 1.904 18.585 1.00 83.44 92 GLN A CA 1
ATOM 687 C C . GLN A 1 92 ? -9.229 0.753 17.881 1.00 83.44 92 GLN A C 1
ATOM 689 O O . GLN A 1 92 ? -9.182 0.680 16.653 1.00 83.44 92 GLN A O 1
ATOM 694 N N . GLU A 1 93 ? -8.690 -0.176 18.665 1.00 76.00 93 GLU A N 1
ATOM 695 C CA . GLU A 1 93 ? -7.913 -1.313 18.165 1.00 76.00 93 GLU A CA 1
ATOM 696 C C . GLU A 1 93 ? -8.719 -2.254 17.268 1.00 76.00 93 GLU A C 1
ATOM 698 O O . GLU A 1 93 ? -8.259 -2.592 16.179 1.00 76.00 93 GLU A O 1
ATOM 703 N N . ALA A 1 94 ? -9.957 -2.573 17.652 1.00 76.19 94 ALA A N 1
ATOM 704 C CA . ALA A 1 94 ? -10.853 -3.403 16.848 1.00 76.19 94 ALA A CA 1
ATOM 705 C C . ALA A 1 94 ? -11.068 -2.839 15.429 1.00 76.19 94 ALA A C 1
ATOM 707 O O . ALA A 1 94 ? -11.091 -3.588 14.455 1.00 76.19 94 ALA A O 1
ATOM 708 N N . ILE A 1 95 ? -11.148 -1.508 15.289 1.00 84.12 95 ILE A N 1
ATOM 709 C CA . ILE A 1 95 ? -11.292 -0.852 13.981 1.00 84.12 95 ILE A CA 1
ATOM 710 C C . ILE A 1 95 ? -10.001 -0.979 13.164 1.00 84.12 95 ILE A C 1
ATOM 712 O O . ILE A 1 95 ? -10.065 -1.234 11.961 1.00 84.12 95 ILE A O 1
ATOM 716 N N . ARG A 1 96 ? -8.824 -0.845 13.795 1.00 83.94 96 ARG A N 1
ATOM 717 C CA . ARG A 1 96 ? -7.536 -1.052 13.108 1.00 83.94 96 ARG A CA 1
ATOM 718 C C . ARG A 1 96 ? -7.414 -2.482 12.584 1.00 83.94 96 ARG A C 1
ATOM 720 O O . ARG A 1 96 ? -7.070 -2.664 11.422 1.00 83.94 96 ARG A O 1
ATOM 727 N N . ILE A 1 97 ? -7.750 -3.475 13.409 1.00 77.69 97 ILE A N 1
ATOM 728 C CA . ILE A 1 97 ? -7.735 -4.898 13.032 1.00 77.69 97 ILE A CA 1
ATOM 729 C C . ILE A 1 97 ? -8.685 -5.158 11.859 1.00 77.69 97 ILE A C 1
ATOM 731 O O . ILE A 1 97 ? -8.293 -5.786 10.875 1.00 77.69 97 ILE A O 1
ATOM 735 N N . ALA A 1 98 ? -9.908 -4.628 11.913 1.00 80.88 98 ALA A N 1
ATOM 736 C CA . ALA A 1 98 ? -10.860 -4.750 10.813 1.00 80.88 98 ALA A CA 1
ATOM 737 C C . ALA A 1 98 ? -10.325 -4.133 9.508 1.00 80.88 98 ALA A C 1
ATOM 739 O O . ALA A 1 98 ? -10.445 -4.740 8.442 1.00 80.88 98 ALA A O 1
ATOM 740 N N . LEU A 1 99 ? -9.686 -2.960 9.585 1.00 86.62 99 LEU A N 1
ATOM 741 C CA . LEU A 1 99 ? -9.065 -2.314 8.428 1.00 86.62 99 LEU A CA 1
ATOM 742 C C . LEU A 1 99 ? -7.923 -3.162 7.849 1.00 86.62 99 LEU A C 1
ATOM 744 O O . LEU A 1 99 ? -7.885 -3.373 6.639 1.00 86.62 99 LEU A O 1
ATOM 748 N N . TYR A 1 100 ? -7.043 -3.704 8.694 1.00 83.75 100 TYR A N 1
ATOM 749 C CA . TYR A 1 100 ? -5.977 -4.611 8.264 1.00 83.75 100 TYR A CA 1
ATOM 750 C C . TYR A 1 100 ? -6.526 -5.849 7.539 1.00 83.75 100 TYR A C 1
ATOM 752 O O . TYR A 1 100 ? -6.055 -6.186 6.455 1.00 83.75 100 TYR A O 1
ATOM 760 N N . ARG A 1 101 ? -7.579 -6.485 8.070 1.00 79.81 101 ARG A N 1
ATOM 761 C CA . ARG A 1 101 ? -8.221 -7.644 7.422 1.00 79.81 101 ARG A CA 1
ATOM 762 C C . ARG A 1 101 ? -8.830 -7.295 6.066 1.00 79.81 101 ARG A C 1
ATOM 764 O O . ARG A 1 101 ? -8.737 -8.099 5.142 1.00 79.81 101 ARG A O 1
ATOM 771 N N . ARG A 1 102 ? -9.444 -6.114 5.927 1.00 87.12 102 ARG A N 1
ATOM 772 C CA . ARG A 1 102 ? -9.970 -5.636 4.636 1.00 87.12 102 ARG A CA 1
ATOM 773 C C . ARG A 1 102 ? -8.843 -5.396 3.636 1.00 87.12 102 ARG A C 1
ATOM 775 O O . ARG A 1 102 ? -8.944 -5.875 2.515 1.00 87.12 102 ARG A O 1
ATOM 782 N N . LEU A 1 103 ? -7.759 -4.740 4.054 1.00 85.81 103 LEU A N 1
ATOM 783 C CA . LEU A 1 103 ? -6.579 -4.479 3.221 1.00 85.81 103 LEU A CA 1
ATOM 784 C C . LEU A 1 103 ? -5.997 -5.770 2.628 1.00 85.81 103 LEU A C 1
ATOM 786 O O . LEU A 1 103 ? -5.811 -5.85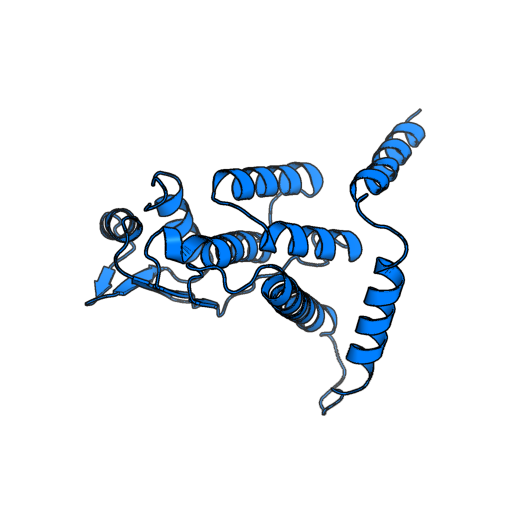5 1.413 1.00 85.81 103 LEU A O 1
ATOM 790 N N . LEU A 1 104 ? -5.823 -6.805 3.455 1.00 80.31 104 LEU A N 1
ATOM 791 C CA . LEU A 1 104 ? -5.336 -8.123 3.026 1.00 80.31 104 LEU A CA 1
ATOM 792 C C . LEU A 1 104 ? -6.254 -8.807 2.000 1.00 80.31 104 LEU A C 1
ATOM 794 O O . LEU A 1 104 ? -5.838 -9.740 1.310 1.00 80.31 104 LEU A O 1
ATOM 798 N N . ARG A 1 105 ? -7.511 -8.359 1.886 1.00 80.00 105 ARG A N 1
ATOM 799 C CA . ARG A 1 105 ? -8.505 -8.939 0.984 1.00 80.00 105 ARG A CA 1
ATOM 800 C C . ARG A 1 105 ? -8.670 -8.217 -0.347 1.00 80.00 105 ARG A C 1
ATOM 802 O O . ARG A 1 105 ? -9.266 -8.826 -1.232 1.00 80.00 105 ARG A O 1
ATOM 809 N N . ILE A 1 106 ? -8.090 -7.028 -0.495 1.00 84.12 106 ILE A N 1
ATOM 810 C CA . ILE A 1 106 ? -8.292 -6.135 -1.639 1.00 84.12 106 ILE A CA 1
ATOM 811 C C . ILE A 1 106 ? -8.011 -6.804 -2.984 1.00 84.12 106 ILE A C 1
ATOM 813 O O . ILE A 1 106 ? -6.964 -7.427 -3.202 1.00 84.12 106 ILE A O 1
ATOM 817 N N . ASP A 1 107 ? -8.943 -6.591 -3.905 1.00 82.44 107 ASP A N 1
ATOM 818 C CA . ASP A 1 107 ? -8.975 -7.068 -5.279 1.00 82.44 107 ASP A CA 1
ATOM 819 C C . ASP A 1 107 ? -8.828 -5.915 -6.284 1.00 82.44 107 ASP A C 1
ATOM 821 O O . ASP A 1 107 ? -9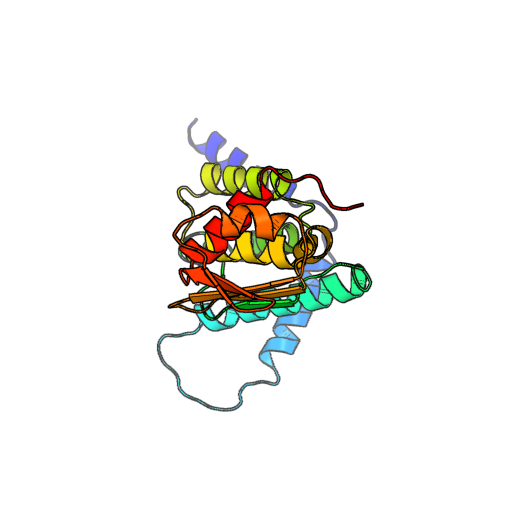.642 -5.683 -7.176 1.00 82.44 107 ASP A O 1
ATOM 825 N N . GLY A 1 108 ? -7.746 -5.155 -6.145 1.00 83.00 108 GLY A N 1
ATOM 826 C CA . GLY A 1 108 ? -7.354 -4.171 -7.148 1.00 83.00 108 GLY A CA 1
ATOM 827 C C . GLY A 1 108 ? -7.507 -2.715 -6.726 1.00 83.00 108 GLY A C 1
ATOM 828 O O . GLY A 1 108 ? -7.805 -2.374 -5.583 1.00 83.00 108 GLY A O 1
ATOM 829 N N . TYR A 1 109 ? -7.224 -1.840 -7.690 1.00 86.19 109 TYR A N 1
ATOM 830 C CA . TYR A 1 109 ? -7.077 -0.407 -7.453 1.00 86.19 109 TYR A CA 1
ATOM 831 C C . TYR A 1 109 ? -8.396 0.280 -7.076 1.00 86.19 109 TYR A C 1
ATOM 833 O O . TYR A 1 109 ? -8.407 1.106 -6.172 1.00 86.19 109 TYR A O 1
ATOM 841 N N . GLU A 1 110 ? -9.507 -0.066 -7.729 1.00 87.88 110 GLU A N 1
ATOM 842 C CA . GLU A 1 110 ? -10.803 0.583 -7.474 1.00 87.88 110 GLU A CA 1
ATOM 843 C C . GLU A 1 110 ? -11.349 0.269 -6.073 1.00 87.88 110 GLU A C 1
ATOM 845 O O . GLU A 1 110 ? -11.869 1.157 -5.392 1.00 87.88 110 GLU A O 1
ATOM 850 N N . GLU A 1 111 ? -11.184 -0.972 -5.599 1.00 89.00 111 GLU A N 1
ATOM 851 C CA . GLU A 1 111 ? -11.565 -1.355 -4.235 1.00 89.00 111 GLU A CA 1
ATOM 852 C C . GLU A 1 111 ? -10.671 -0.665 -3.197 1.00 89.00 111 GLU A C 1
ATOM 854 O O . GLU A 1 111 ? -11.181 -0.095 -2.230 1.00 89.00 111 GLU A O 1
ATOM 859 N N . LEU A 1 112 ? -9.352 -0.633 -3.436 1.00 90.94 112 LEU A N 1
ATOM 860 C CA . LEU A 1 112 ? -8.406 0.117 -2.606 1.00 90.94 112 LEU A CA 1
ATOM 861 C C . LEU A 1 112 ? -8.811 1.587 -2.498 1.00 90.94 112 LEU A C 1
ATOM 863 O O . LEU A 1 112 ? -8.921 2.117 -1.396 1.00 90.94 112 LEU A O 1
ATOM 867 N N . HIS A 1 113 ? -9.077 2.230 -3.632 1.00 91.12 113 HIS A N 1
ATOM 868 C CA . HIS A 1 113 ? -9.433 3.642 -3.684 1.00 91.12 113 HIS A CA 1
ATOM 869 C C . HIS A 1 113 ? -10.777 3.934 -2.998 1.00 91.12 113 HIS A C 1
ATOM 871 O O . HIS A 1 113 ? -10.945 4.974 -2.357 1.00 91.12 113 HIS A O 1
ATOM 877 N N . SER A 1 114 ? -11.732 3.008 -3.093 1.00 91.44 114 SER A N 1
ATOM 878 C CA . SER A 1 114 ? -13.013 3.104 -2.385 1.00 91.44 114 SER A CA 1
ATOM 879 C C . SER A 1 114 ? -12.824 3.003 -0.870 1.00 91.44 114 SER A C 1
ATOM 881 O O . SER A 1 114 ? -13.382 3.812 -0.129 1.00 91.44 114 SER A O 1
ATOM 883 N N . LEU A 1 115 ? -11.977 2.077 -0.406 1.00 92.31 115 LEU A N 1
ATOM 884 C CA . LEU A 1 115 ? -11.621 1.957 1.009 1.00 92.31 115 LEU A CA 1
ATOM 885 C C . LEU A 1 115 ? -10.868 3.196 1.517 1.00 92.31 115 LEU A C 1
ATOM 887 O O . LEU A 1 115 ? -11.138 3.666 2.619 1.00 92.31 115 LEU A O 1
ATOM 891 N N . GLU A 1 116 ? -9.953 3.758 0.722 1.00 93.31 116 GLU A N 1
ATOM 892 C CA . GLU A 1 116 ? -9.255 5.003 1.066 1.00 93.31 116 GLU A CA 1
ATOM 893 C C . GLU A 1 116 ? -10.231 6.160 1.292 1.00 93.31 116 GLU A C 1
ATOM 895 O O . GLU A 1 116 ? -10.058 6.915 2.250 1.00 93.31 116 GLU A O 1
ATOM 900 N N . LYS A 1 117 ? -11.244 6.308 0.427 1.00 92.75 117 LYS A N 1
ATOM 901 C CA . LYS A 1 117 ? -12.291 7.329 0.577 1.00 92.75 117 LYS A CA 1
ATOM 902 C C . LYS A 1 117 ? -13.130 7.093 1.823 1.00 92.75 117 LYS A C 1
ATOM 904 O O . LYS A 1 117 ? -13.288 8.013 2.612 1.00 92.75 117 LYS A O 1
ATOM 909 N N . GLU A 1 118 ? -13.581 5.860 2.046 1.00 93.56 118 GLU A N 1
ATOM 910 C CA . GLU A 1 118 ? -14.359 5.506 3.238 1.00 93.56 118 GLU A CA 1
ATOM 911 C C . GLU A 1 118 ? -13.607 5.866 4.531 1.00 93.56 118 GLU A C 1
ATOM 913 O O . GLU A 1 118 ? -14.176 6.449 5.454 1.00 93.56 118 GLU A O 1
ATOM 918 N N . VAL A 1 119 ? -12.311 5.545 4.602 1.00 92.69 119 VAL A N 1
ATOM 919 C CA . VAL A 1 119 ? -11.481 5.884 5.764 1.00 92.69 119 VAL A CA 1
ATOM 920 C C . VAL A 1 119 ? -11.305 7.401 5.882 1.00 92.69 119 VAL A C 1
ATOM 922 O O . VAL A 1 119 ? -11.416 7.931 6.987 1.00 92.69 119 VAL A O 1
ATOM 925 N N . GLN A 1 120 ? -11.093 8.115 4.773 1.00 92.25 120 GLN A N 1
ATOM 926 C CA . GLN A 1 120 ? -10.958 9.576 4.785 1.00 92.25 120 GLN A CA 1
ATOM 927 C C . GLN A 1 120 ? -12.225 10.296 5.235 1.00 92.25 120 GLN A C 1
ATOM 929 O O . GLN A 1 120 ? -12.148 11.203 6.063 1.00 92.25 120 GLN A O 1
ATOM 934 N N . ASP A 1 121 ? -13.384 9.870 4.745 1.00 90.25 121 ASP A N 1
ATOM 935 C CA . ASP A 1 121 ? -14.674 10.464 5.095 1.00 90.25 121 ASP A CA 1
ATOM 936 C C . ASP A 1 121 ? -14.975 10.303 6.593 1.00 90.25 121 ASP A C 1
ATOM 938 O O . ASP A 1 121 ? -15.637 11.145 7.203 1.00 90.25 121 ASP A O 1
ATOM 942 N N . ARG A 1 122 ? -14.457 9.234 7.213 1.00 90.44 122 ARG A N 1
ATOM 943 C CA . ARG A 1 122 ? -14.684 8.908 8.627 1.00 90.44 122 ARG A CA 1
ATOM 944 C C . ARG A 1 122 ? -13.654 9.509 9.577 1.00 90.44 122 ARG A C 1
ATOM 946 O O . ARG A 1 122 ? -14.024 9.967 10.656 1.00 90.44 122 ARG A O 1
ATOM 953 N N . PHE A 1 123 ? -12.376 9.462 9.213 1.00 91.19 123 PHE A N 1
ATOM 954 C CA . PHE A 1 123 ? -11.256 9.775 10.111 1.00 91.19 123 PHE A CA 1
ATOM 955 C C . PHE A 1 123 ? -10.440 10.994 9.653 1.00 91.19 123 PHE A C 1
ATOM 957 O O . PHE A 1 123 ? -9.522 11.423 10.350 1.00 91.19 123 PHE A O 1
ATOM 964 N N . GLY A 1 124 ? -10.776 11.587 8.506 1.00 92.88 124 GLY A N 1
ATOM 965 C CA . GLY A 1 124 ? -10.067 12.724 7.927 1.00 92.88 124 GLY A CA 1
ATOM 966 C C . GLY A 1 124 ? -8.839 12.312 7.104 1.00 92.88 124 GLY A C 1
ATOM 967 O O . GLY A 1 124 ? -8.708 11.154 6.713 1.00 92.88 124 GLY A O 1
ATOM 968 N N . PRO A 1 125 ? -7.907 13.237 6.817 1.00 94.19 125 PRO A N 1
ATOM 969 C CA . PRO A 1 125 ? -6.775 12.981 5.924 1.00 94.19 125 PRO A CA 1
ATOM 970 C C . PRO A 1 125 ? -5.914 11.784 6.351 1.00 94.19 125 PRO A C 1
ATOM 972 O O . PRO A 1 125 ? -5.523 11.679 7.513 1.00 94.19 125 PRO A O 1
ATOM 975 N N . LEU A 1 126 ? -5.572 10.905 5.401 1.00 93.56 126 LEU A N 1
ATOM 976 C CA . LEU A 1 126 ? -4.767 9.715 5.688 1.00 93.56 126 LEU A CA 1
ATOM 977 C C . LEU A 1 126 ? -3.334 10.094 6.106 1.00 93.56 126 LEU A C 1
ATOM 979 O O . LEU A 1 126 ? -2.637 10.780 5.345 1.00 93.56 126 LEU A O 1
ATOM 983 N N . PRO A 1 127 ? -2.836 9.579 7.246 1.00 95.12 127 PRO A N 1
ATOM 984 C CA . PRO A 1 127 ? -1.424 9.647 7.587 1.00 95.12 127 PRO A CA 1
ATOM 985 C C . PRO A 1 127 ? -0.560 8.981 6.515 1.00 95.12 127 PRO A C 1
ATOM 987 O O . PRO A 1 127 ? -0.974 8.017 5.868 1.00 95.12 127 PRO A O 1
ATOM 990 N N . GLU A 1 128 ? 0.681 9.442 6.365 1.00 93.12 128 GLU A N 1
ATOM 991 C CA . GLU A 1 128 ? 1.613 8.871 5.387 1.00 93.12 128 GLU A CA 1
ATOM 992 C C . GLU A 1 128 ? 1.830 7.367 5.589 1.00 93.12 128 GLU A C 1
ATOM 994 O O . GLU A 1 128 ? 1.741 6.609 4.628 1.00 93.12 128 GLU A O 1
ATOM 999 N N . SER A 1 129 ? 1.999 6.918 6.836 1.00 89.88 129 SER A N 1
ATOM 1000 C CA . SER A 1 129 ? 2.182 5.496 7.139 1.00 89.88 129 SER A CA 1
ATOM 1001 C C . SER A 1 129 ? 0.994 4.632 6.726 1.00 89.88 129 SER A C 1
ATOM 1003 O O . SER A 1 129 ? 1.168 3.462 6.391 1.00 89.88 129 SER A O 1
ATOM 1005 N N . LEU A 1 130 ? -0.212 5.202 6.752 1.00 93.25 130 LEU A N 1
ATOM 1006 C CA . LEU A 1 130 ? -1.414 4.508 6.330 1.00 93.25 130 LEU A CA 1
ATOM 1007 C C . LEU A 1 130 ? -1.476 4.461 4.802 1.00 93.25 130 LEU A C 1
ATOM 1009 O O . LEU A 1 130 ? -1.659 3.388 4.246 1.00 93.25 130 LEU A O 1
ATOM 1013 N N . ARG A 1 131 ? -1.211 5.570 4.102 1.00 94.19 131 ARG A N 1
ATOM 1014 C CA . ARG A 1 131 ? -1.126 5.571 2.625 1.00 94.19 131 ARG A CA 1
ATOM 1015 C C . ARG A 1 131 ? -0.091 4.574 2.093 1.00 94.19 131 ARG A C 1
ATOM 1017 O O . ARG A 1 131 ? -0.351 3.867 1.118 1.00 94.19 131 ARG A O 1
ATOM 1024 N N . ASN A 1 132 ? 1.057 4.472 2.760 1.00 91.62 132 ASN A N 1
ATOM 1025 C CA . ASN A 1 132 ? 2.073 3.476 2.424 1.00 91.62 132 ASN A CA 1
ATOM 1026 C C . ASN A 1 132 ? 1.524 2.053 2.590 1.00 91.62 132 ASN A C 1
ATOM 1028 O O . ASN A 1 132 ? 1.681 1.233 1.690 1.00 91.62 132 ASN A O 1
ATOM 1032 N N . LEU A 1 133 ? 0.819 1.778 3.693 1.00 90.94 133 LEU A N 1
ATOM 1033 C CA . LEU A 1 133 ? 0.185 0.483 3.941 1.00 90.94 133 LEU A CA 1
ATOM 1034 C C . LEU A 1 133 ? -0.853 0.121 2.864 1.00 90.94 133 LEU A C 1
ATOM 1036 O O . LEU A 1 133 ? -0.835 -1.004 2.371 1.00 90.94 133 LEU A O 1
ATOM 1040 N N . PHE A 1 134 ? -1.709 1.063 2.455 1.00 92.25 134 PHE A N 1
ATOM 1041 C CA . PHE A 1 134 ? -2.643 0.872 1.336 1.00 92.25 134 PHE A CA 1
ATOM 1042 C C . PHE A 1 134 ? -1.894 0.456 0.057 1.00 92.25 134 PHE A C 1
ATOM 1044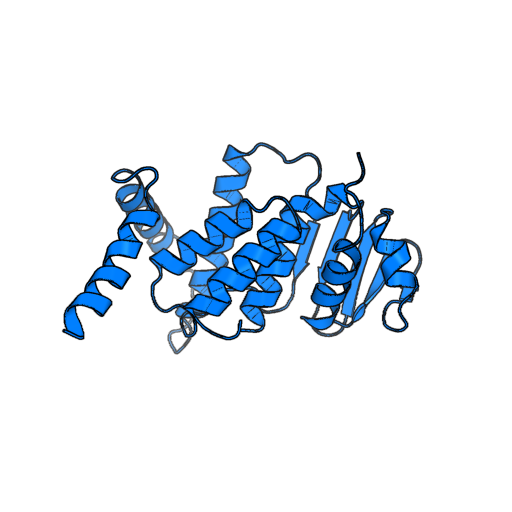 O O . PHE A 1 134 ? -2.229 -0.546 -0.579 1.00 92.25 134 PHE A O 1
ATOM 1051 N N . SER A 1 135 ? -0.816 1.172 -0.268 1.00 91.44 135 SER A N 1
ATOM 1052 C CA . SER A 1 135 ? 0.021 0.881 -1.438 1.00 91.44 135 SER A CA 1
ATOM 1053 C C . SER A 1 135 ? 0.633 -0.520 -1.377 1.00 91.44 135 SER A C 1
ATOM 1055 O O . SER A 1 135 ? 0.518 -1.294 -2.326 1.00 91.44 135 SER A O 1
ATOM 1057 N N . VAL A 1 136 ? 1.252 -0.861 -0.245 1.00 90.06 136 VAL A N 1
ATOM 1058 C CA . VAL A 1 136 ? 1.887 -2.166 -0.016 1.00 90.06 136 VAL A CA 1
ATOM 1059 C C . VAL A 1 136 ? 0.869 -3.295 -0.115 1.00 90.06 136 VAL A C 1
ATOM 1061 O O . VAL A 1 136 ? 1.151 -4.305 -0.756 1.00 90.06 136 VAL A O 1
ATOM 1064 N N . SER A 1 137 ? -0.324 -3.113 0.452 1.00 88.38 137 SER A N 1
ATOM 1065 C CA . SER A 1 137 ? -1.373 -4.131 0.435 1.00 88.38 137 SER A CA 1
ATOM 1066 C C . SER A 1 137 ? -1.807 -4.489 -0.986 1.00 88.38 137 SER A C 1
ATOM 1068 O O . SER A 1 137 ? -1.899 -5.667 -1.338 1.00 88.38 137 SER A O 1
ATOM 1070 N N . LEU A 1 138 ? -2.007 -3.483 -1.843 1.00 88.44 138 LEU A N 1
ATOM 1071 C CA . LEU A 1 138 ? -2.339 -3.728 -3.244 1.00 88.44 138 LEU A CA 1
ATOM 1072 C C . LEU A 1 138 ? -1.179 -4.385 -4.002 1.00 88.44 138 LEU A C 1
ATOM 1074 O O . LEU A 1 138 ? -1.409 -5.314 -4.776 1.00 88.44 138 LEU A O 1
ATOM 1078 N N . LEU A 1 139 ? 0.059 -3.934 -3.780 1.00 88.12 139 LEU A N 1
ATOM 1079 C CA . LEU A 1 139 ? 1.235 -4.505 -4.442 1.00 88.12 139 LEU A CA 1
ATOM 1080 C C . LEU A 1 139 ? 1.444 -5.974 -4.066 1.00 88.12 139 LEU A C 1
ATOM 1082 O O . LEU A 1 139 ? 1.703 -6.785 -4.949 1.00 88.12 139 LEU A O 1
ATOM 1086 N N . ARG A 1 140 ? 1.262 -6.344 -2.796 1.00 85.69 140 ARG A N 1
ATOM 1087 C CA . ARG A 1 140 ? 1.356 -7.744 -2.358 1.00 85.69 140 ARG A CA 1
ATOM 1088 C C . ARG A 1 140 ? 0.244 -8.606 -2.943 1.00 85.69 140 ARG A C 1
ATOM 1090 O O . ARG A 1 140 ? 0.525 -9.662 -3.499 1.00 85.69 140 ARG A O 1
ATOM 1097 N N . SER A 1 141 ? -1.003 -8.135 -2.864 1.00 81.56 141 SER A N 1
ATOM 1098 C CA . SER A 1 141 ? -2.179 -8.892 -3.316 1.00 81.56 141 SER A CA 1
ATOM 1099 C C . SER A 1 141 ? -2.237 -9.049 -4.840 1.00 81.56 141 SER A C 1
ATOM 1101 O O . SER A 1 141 ? -2.668 -10.085 -5.340 1.00 81.56 141 SER A O 1
ATOM 1103 N N . ARG A 1 142 ? -1.827 -8.020 -5.597 1.00 82.31 142 ARG A N 1
ATOM 1104 C CA . ARG A 1 142 ? -2.083 -7.935 -7.048 1.00 82.31 142 ARG A CA 1
ATOM 1105 C C . ARG A 1 142 ? -0.868 -7.630 -7.907 1.00 82.31 142 ARG A C 1
ATOM 1107 O O . ARG A 1 142 ? -0.992 -7.656 -9.128 1.00 82.31 142 ARG A O 1
ATOM 1114 N N . GLY A 1 143 ? 0.292 -7.347 -7.320 1.00 84.06 143 GLY A N 1
ATOM 1115 C CA . GLY A 1 143 ? 1.484 -6.945 -8.067 1.00 84.06 143 GLY A CA 1
ATOM 1116 C C . GLY A 1 143 ? 1.882 -7.945 -9.152 1.00 84.06 143 GLY A C 1
ATOM 1117 O O . GLY A 1 143 ? 2.165 -7.530 -10.276 1.00 84.06 143 GLY A O 1
ATOM 1118 N N . GLY A 1 144 ? 1.817 -9.250 -8.876 1.00 83.19 144 GLY A N 1
ATOM 1119 C CA . GLY A 1 144 ? 2.184 -10.266 -9.865 1.00 83.19 144 GLY A CA 1
ATOM 1120 C C . GLY A 1 144 ? 1.231 -10.330 -11.059 1.00 83.19 144 GLY A C 1
ATOM 1121 O O . GLY A 1 144 ? 1.696 -10.562 -12.171 1.00 83.19 144 GLY A O 1
ATOM 1122 N N . ILE A 1 145 ? -0.058 -10.002 -10.894 1.00 82.50 145 ILE A N 1
ATOM 1123 C CA . ILE A 1 145 ? -1.015 -9.885 -12.019 1.00 82.50 145 ILE A CA 1
ATOM 1124 C C . ILE A 1 145 ? -0.623 -8.728 -12.953 1.00 82.50 145 ILE A C 1
ATOM 1126 O O . ILE A 1 145 ? -0.960 -8.710 -14.134 1.00 82.50 145 ILE A O 1
ATOM 1130 N N . TYR A 1 146 ? 0.131 -7.754 -12.445 1.00 81.38 146 TYR A N 1
ATOM 1131 C CA . TYR A 1 146 ? 0.692 -6.661 -13.236 1.00 81.38 146 TYR A CA 1
ATOM 1132 C C . TYR A 1 146 ? 2.134 -6.919 -13.687 1.00 81.38 146 TYR A C 1
ATOM 1134 O O . TYR A 1 146 ? 2.792 -5.985 -14.146 1.00 81.38 146 TYR A O 1
ATOM 1142 N N . GLY A 1 147 ? 2.627 -8.158 -13.566 1.00 84.75 147 GLY A N 1
ATOM 1143 C CA . GLY A 1 147 ? 3.988 -8.562 -13.926 1.00 84.75 147 GLY A CA 1
ATOM 1144 C C . GLY A 1 147 ? 5.072 -7.935 -13.046 1.00 84.75 147 GLY A C 1
ATOM 1145 O O . GLY A 1 147 ? 6.201 -7.744 -13.505 1.00 84.75 147 GLY A O 1
ATOM 1146 N N . ILE A 1 148 ? 4.728 -7.567 -11.807 1.00 88.81 148 ILE A N 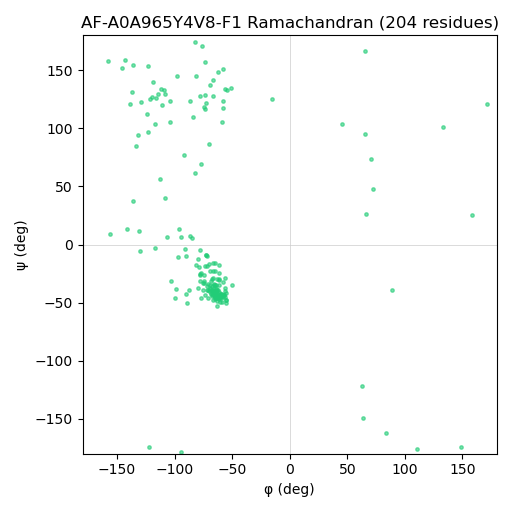1
ATOM 1147 C CA . ILE A 1 148 ? 5.689 -7.164 -10.777 1.00 88.81 148 ILE A CA 1
ATOM 1148 C C . ILE A 1 148 ? 6.172 -8.426 -10.065 1.00 88.81 148 ILE A C 1
ATOM 1150 O O . ILE A 1 148 ? 5.368 -9.169 -9.511 1.00 88.81 148 ILE A O 1
ATOM 1154 N N . LEU A 1 149 ? 7.485 -8.645 -10.062 1.00 88.31 149 LEU A N 1
ATOM 1155 C CA . LEU A 1 149 ? 8.114 -9.745 -9.333 1.00 88.31 149 LEU A CA 1
ATOM 1156 C C . LEU A 1 149 ? 8.471 -9.312 -7.915 1.00 88.31 149 LEU A C 1
ATOM 1158 O O . LEU A 1 149 ? 8.098 -9.983 -6.956 1.00 88.31 149 LEU A O 1
ATOM 1162 N N . SER A 1 150 ? 9.153 -8.171 -7.783 1.00 89.94 150 SER A N 1
ATOM 1163 C CA . SER A 1 150 ? 9.509 -7.635 -6.474 1.00 89.94 150 SER A CA 1
ATOM 1164 C C . SER A 1 150 ? 9.503 -6.110 -6.418 1.00 89.94 150 SER A C 1
ATOM 1166 O O . SER A 1 150 ? 9.745 -5.421 -7.415 1.00 89.94 150 SER A O 1
ATOM 1168 N N . VAL A 1 151 ? 9.241 -5.592 -5.220 1.00 91.06 151 VAL A N 1
ATOM 1169 C CA . VAL A 1 151 ? 9.312 -4.177 -4.853 1.00 91.06 151 VAL A CA 1
ATOM 1170 C C . VAL A 1 151 ? 10.159 -4.055 -3.592 1.00 91.06 151 VAL A C 1
ATOM 1172 O O . VAL A 1 151 ? 9.820 -4.625 -2.558 1.00 91.06 151 VAL A O 1
ATOM 1175 N N . GLU A 1 152 ? 11.230 -3.276 -3.658 1.00 92.31 152 GLU A N 1
ATOM 1176 C CA . GLU A 1 152 ? 12.056 -2.910 -2.507 1.00 92.31 152 GLU A CA 1
ATOM 1177 C C . GLU A 1 152 ? 11.966 -1.390 -2.330 1.00 92.31 152 GLU A C 1
ATOM 1179 O O . GLU A 1 152 ? 12.544 -0.632 -3.108 1.00 92.31 152 GLU A O 1
ATOM 1184 N N . CYS A 1 153 ? 11.198 -0.921 -1.346 1.00 90.38 153 CYS A N 1
ATOM 1185 C CA . CYS A 1 153 ? 11.007 0.508 -1.095 1.00 90.38 153 CYS A CA 1
ATOM 1186 C C . CYS A 1 153 ? 11.813 0.960 0.123 1.00 90.38 153 CYS A C 1
ATOM 1188 O O . CYS A 1 153 ? 11.420 0.723 1.267 1.00 90.38 153 CYS A O 1
ATOM 1190 N N . GLY A 1 154 ? 12.915 1.664 -0.116 1.00 88.62 154 GLY A N 1
ATOM 1191 C CA . GLY A 1 154 ? 13.700 2.322 0.921 1.00 88.62 154 GLY A CA 1
ATOM 1192 C C . GLY A 1 154 ? 13.317 3.790 1.105 1.00 88.62 154 GLY A C 1
ATOM 1193 O O . GLY A 1 154 ? 12.451 4.337 0.423 1.00 88.62 154 GLY A O 1
ATOM 1194 N N . LYS A 1 155 ? 14.017 4.477 2.012 1.00 88.50 155 LYS A N 1
ATOM 1195 C CA . LYS A 1 155 ? 13.821 5.923 2.245 1.00 88.50 155 LYS A CA 1
ATOM 1196 C C . LYS A 1 155 ? 14.288 6.796 1.079 1.00 88.50 155 LYS A C 1
ATOM 1198 O O . LYS A 1 155 ? 13.747 7.876 0.877 1.00 88.50 155 LYS A O 1
ATOM 1203 N N . ARG A 1 156 ? 15.320 6.361 0.349 1.00 91.25 156 ARG A N 1
ATOM 1204 C CA . ARG A 1 156 ? 15.955 7.144 -0.728 1.00 91.25 156 ARG A CA 1
ATOM 1205 C C . ARG A 1 156 ? 15.478 6.748 -2.114 1.00 91.25 156 ARG A C 1
ATOM 1207 O O . ARG A 1 156 ? 15.270 7.619 -2.950 1.00 91.25 156 ARG A O 1
ATOM 1214 N N . GLU A 1 157 ? 15.276 5.457 -2.324 1.00 93.19 157 GLU A N 1
ATOM 1215 C CA . GLU A 1 157 ? 14.923 4.902 -3.622 1.00 93.19 157 GLU A CA 1
ATOM 1216 C C . GLU A 1 157 ? 13.942 3.743 -3.483 1.00 93.19 157 GLU A C 1
ATOM 1218 O O . GLU A 1 157 ? 13.829 3.128 -2.418 1.00 93.19 157 GLU A O 1
ATOM 1223 N N . THR A 1 158 ? 13.242 3.465 -4.577 1.00 94.62 158 THR A N 1
ATOM 1224 C CA . THR A 1 158 ? 12.391 2.286 -4.728 1.00 94.62 158 THR A CA 1
ATOM 1225 C C . THR A 1 158 ? 12.884 1.484 -5.918 1.00 94.62 158 THR A C 1
ATOM 1227 O O . THR A 1 158 ? 12.979 2.022 -7.019 1.00 94.62 158 THR A O 1
ATOM 1230 N N . ILE A 1 159 ? 13.179 0.205 -5.710 1.00 93.44 159 ILE A N 1
ATOM 1231 C CA . ILE A 1 159 ? 13.615 -0.719 -6.754 1.00 93.44 159 ILE A CA 1
ATOM 1232 C C . ILE A 1 159 ? 12.438 -1.622 -7.113 1.00 93.44 159 ILE A C 1
ATOM 1234 O O . ILE A 1 159 ? 11.877 -2.307 -6.262 1.00 93.44 159 ILE A O 1
ATOM 1238 N N . LEU A 1 160 ? 12.075 -1.630 -8.390 1.00 92.94 160 LEU A N 1
ATOM 1239 C CA . LEU A 1 160 ? 10.998 -2.439 -8.945 1.00 92.94 160 LEU A CA 1
ATOM 1240 C C . LEU A 1 160 ? 11.582 -3.439 -9.948 1.00 92.94 160 LEU A C 1
ATOM 1242 O O . LEU A 1 160 ? 12.265 -3.031 -10.890 1.00 92.94 160 LEU A O 1
ATOM 1246 N N . LYS A 1 161 ? 11.304 -4.734 -9.771 1.00 91.44 161 LYS A N 1
ATOM 1247 C CA . LYS A 1 161 ? 11.745 -5.814 -10.675 1.00 91.44 161 LYS A CA 1
ATOM 1248 C C . LYS A 1 161 ? 10.550 -6.536 -11.271 1.00 91.44 161 LYS A C 1
ATOM 1250 O O . LYS A 1 161 ? 9.552 -6.766 -10.587 1.00 91.44 161 LYS A O 1
ATOM 1255 N N . GLY A 1 162 ? 10.639 -6.876 -12.551 1.00 87.25 162 GLY A N 1
ATOM 1256 C CA . GLY A 1 162 ? 9.537 -7.473 -13.296 1.00 87.25 162 GLY A CA 1
ATOM 1257 C C . GLY A 1 162 ? 9.556 -7.096 -14.770 1.00 87.25 162 GLY A C 1
ATOM 1258 O O . GLY A 1 162 ? 10.490 -6.472 -15.266 1.00 87.25 162 GLY A O 1
ATOM 1259 N N . ASN A 1 163 ? 8.517 -7.511 -15.481 1.00 81.12 163 ASN A N 1
ATOM 1260 C CA . ASN A 1 163 ? 8.418 -7.385 -16.935 1.00 81.12 163 ASN A CA 1
ATOM 1261 C C . ASN A 1 163 ? 7.001 -7.027 -17.411 1.00 81.12 163 ASN A C 1
ATOM 1263 O O . ASN A 1 163 ? 6.696 -7.141 -18.596 1.00 81.12 163 ASN A O 1
ATOM 1267 N N . GLY A 1 164 ? 6.130 -6.607 -16.494 1.00 77.00 164 GLY A N 1
ATOM 1268 C CA . GLY A 1 164 ? 4.749 -6.283 -16.816 1.00 77.00 164 GLY A CA 1
ATOM 1269 C C . GLY A 1 164 ? 4.522 -4.878 -17.386 1.00 77.00 164 GLY A C 1
ATOM 1270 O O . GLY A 1 164 ? 5.415 -4.028 -17.401 1.00 77.00 164 GLY A O 1
ATOM 1271 N N . PRO A 1 165 ? 3.282 -4.574 -17.804 1.00 75.06 165 PRO A N 1
ATOM 1272 C CA . PRO A 1 165 ? 2.934 -3.311 -18.458 1.00 75.06 165 PRO A CA 1
ATOM 1273 C C . PRO A 1 165 ? 3.091 -2.076 -17.553 1.00 75.06 165 PRO A C 1
ATOM 1275 O O . PRO A 1 165 ? 3.130 -0.947 -18.045 1.00 75.06 165 PRO A O 1
ATOM 1278 N N . VAL A 1 166 ? 3.196 -2.258 -16.231 1.00 78.56 166 VAL A N 1
ATOM 1279 C CA . VAL A 1 166 ? 3.473 -1.166 -15.283 1.00 78.56 166 VAL A CA 1
ATOM 1280 C C . VAL A 1 166 ? 4.831 -0.498 -15.554 1.00 78.56 166 VAL A C 1
ATOM 1282 O O . VAL A 1 166 ? 4.974 0.710 -15.364 1.00 78.56 166 VAL A O 1
ATOM 1285 N N . PHE A 1 167 ? 5.803 -1.244 -16.092 1.00 83.50 167 PHE A N 1
ATOM 1286 C CA . PHE A 1 167 ? 7.157 -0.756 -16.354 1.00 83.50 167 PHE A CA 1
ATOM 1287 C C . PHE A 1 167 ? 7.186 0.306 -17.455 1.00 83.50 167 PHE A C 1
ATOM 1289 O O . PHE A 1 167 ? 7.931 1.276 -17.343 1.00 83.50 167 PHE A O 1
ATOM 1296 N N . ASP A 1 168 ? 6.343 0.180 -18.481 1.00 80.38 168 ASP A N 1
ATOM 1297 C CA . ASP A 1 168 ? 6.268 1.164 -19.569 1.00 80.38 168 ASP A CA 1
ATOM 1298 C C . ASP A 1 168 ? 5.748 2.516 -19.071 1.00 80.38 168 ASP A C 1
ATOM 1300 O O . ASP A 1 168 ? 6.217 3.569 -19.496 1.00 80.38 168 ASP A O 1
ATOM 1304 N N . GLY A 1 169 ? 4.783 2.487 -18.142 1.00 77.88 169 GLY A N 1
ATOM 1305 C CA . GLY A 1 169 ? 4.236 3.699 -17.534 1.00 77.88 169 GLY A CA 1
ATOM 1306 C C . GLY A 1 169 ? 5.272 4.427 -16.683 1.00 77.88 169 GLY A C 1
ATOM 1307 O O . GLY A 1 169 ? 5.373 5.649 -16.746 1.00 77.88 169 GLY A O 1
ATOM 1308 N N . LEU A 1 170 ? 6.076 3.672 -15.933 1.00 81.94 170 LEU A N 1
ATOM 1309 C CA . LEU A 1 170 ? 7.107 4.228 -15.062 1.00 81.94 170 LEU A CA 1
ATOM 1310 C C . LEU A 1 170 ? 8.311 4.750 -15.852 1.00 81.94 170 LEU A C 1
ATOM 1312 O O . LEU A 1 170 ? 8.740 5.873 -15.598 1.00 81.94 170 LEU A O 1
ATOM 1316 N N . LYS A 1 171 ? 8.796 4.020 -16.867 1.00 80.06 171 LYS A N 1
ATOM 1317 C CA . LYS A 1 171 ? 9.894 4.466 -17.754 1.00 80.06 171 LYS A CA 1
ATOM 1318 C C . LYS A 1 171 ? 9.610 5.802 -18.450 1.00 80.06 171 LYS A C 1
ATOM 1320 O O . LYS A 1 171 ? 10.541 6.531 -18.767 1.00 80.06 171 LYS A O 1
ATOM 1325 N N . GLY A 1 172 ? 8.338 6.126 -18.692 1.00 69.38 172 GLY A N 1
ATOM 1326 C CA . GLY A 1 172 ? 7.927 7.406 -19.279 1.00 69.38 172 GLY A CA 1
ATOM 1327 C C . GLY A 1 172 ? 8.054 8.609 -18.337 1.00 69.38 172 GLY A C 1
ATOM 1328 O O . GLY A 1 172 ? 7.892 9.749 -18.772 1.00 69.38 172 GLY A O 1
ATOM 1329 N N . THR A 1 173 ? 8.336 8.389 -17.052 1.00 74.81 173 THR A N 1
ATOM 1330 C CA . THR A 1 173 ? 8.469 9.457 -16.057 1.00 74.81 173 THR A CA 1
ATOM 1331 C C . THR A 1 173 ? 9.937 9.816 -15.821 1.00 74.81 173 THR A C 1
ATOM 1333 O O . THR A 1 173 ? 10.809 8.955 -15.810 1.00 74.81 173 THR A O 1
ATOM 1336 N N . ARG A 1 174 ? 10.231 11.098 -15.564 1.00 74.06 174 ARG A N 1
ATOM 1337 C CA . ARG A 1 174 ? 11.607 11.559 -15.273 1.00 74.06 174 ARG A CA 1
ATOM 1338 C C . ARG A 1 174 ? 12.171 11.030 -13.951 1.00 74.06 174 ARG A C 1
ATOM 1340 O O . ARG A 1 174 ? 13.367 11.143 -13.715 1.00 74.06 174 ARG A O 1
ATOM 1347 N N . SER A 1 175 ? 11.308 10.517 -13.078 1.00 84.38 175 SER A N 1
ATOM 1348 C CA . SER A 1 175 ? 11.672 10.078 -11.731 1.00 84.38 175 SER A CA 1
ATOM 1349 C C . SER A 1 175 ? 12.079 8.609 -11.661 1.00 84.38 175 SER A C 1
ATOM 1351 O O . SER A 1 175 ? 12.562 8.194 -10.615 1.00 84.38 175 SER A O 1
ATOM 1353 N N . TRP A 1 176 ? 11.883 7.833 -12.731 1.00 90.19 176 TRP A N 1
ATOM 1354 C CA . TRP A 1 176 ? 12.200 6.408 -12.767 1.00 90.19 176 TRP A CA 1
ATOM 1355 C C . TRP A 1 176 ? 13.236 6.116 -13.847 1.00 90.19 176 TRP A C 1
ATOM 1357 O O . TRP A 1 176 ? 13.064 6.470 -15.010 1.00 90.19 176 TRP A O 1
ATOM 1367 N N . ILE A 1 177 ? 14.317 5.451 -13.454 1.00 88.44 177 ILE A N 1
ATOM 1368 C CA . ILE A 1 177 ? 15.466 5.158 -14.307 1.00 88.44 177 ILE A CA 1
ATOM 1369 C C . ILE A 1 177 ? 15.555 3.647 -14.493 1.00 88.44 177 ILE A C 1
ATOM 1371 O O . ILE A 1 177 ? 15.521 2.889 -13.524 1.00 88.44 177 ILE A O 1
ATOM 1375 N N . ALA A 1 178 ? 15.672 3.201 -15.743 1.00 87.12 178 ALA A N 1
ATOM 1376 C CA . ALA A 1 178 ? 15.907 1.796 -16.043 1.00 87.12 178 ALA A CA 1
ATOM 1377 C C . ALA A 1 178 ? 17.377 1.430 -15.812 1.00 87.12 178 ALA A C 1
ATOM 1379 O O . ALA A 1 178 ? 18.274 2.069 -16.358 1.00 87.12 178 ALA A O 1
ATOM 1380 N N . SER A 1 179 ? 17.606 0.380 -15.029 1.00 83.44 179 SER A N 1
ATOM 1381 C CA . SER A 1 179 ? 18.920 -0.203 -14.774 1.00 83.44 179 SER A CA 1
ATOM 1382 C C . SER A 1 179 ? 18.819 -1.715 -14.967 1.00 83.44 179 SER A C 1
ATOM 1384 O O . SER A 1 179 ? 18.377 -2.442 -14.078 1.00 83.44 179 SER A O 1
ATOM 1386 N N . GLY A 1 180 ? 19.148 -2.182 -16.174 1.00 80.12 180 GLY A N 1
ATOM 1387 C CA . GLY A 1 180 ? 18.993 -3.587 -16.559 1.00 80.12 180 GLY A CA 1
ATOM 1388 C C . GLY A 1 180 ? 17.531 -4.047 -16.547 1.00 80.12 180 GLY A C 1
ATOM 1389 O O . GLY A 1 180 ? 16.689 -3.483 -17.246 1.00 80.12 180 GLY A O 1
ATOM 1390 N N . ASP A 1 181 ? 17.241 -5.074 -15.746 1.00 79.62 181 ASP A N 1
ATOM 1391 C CA . ASP A 1 181 ? 15.912 -5.665 -15.532 1.00 79.62 181 ASP A CA 1
ATOM 1392 C C . ASP A 1 181 ? 15.083 -4.941 -14.452 1.00 79.62 181 ASP A C 1
ATOM 1394 O O . ASP A 1 181 ? 13.998 -5.394 -14.081 1.00 79.62 181 ASP A O 1
ATOM 1398 N N . ARG A 1 182 ? 15.588 -3.816 -13.930 1.00 89.06 182 ARG A N 1
ATOM 1399 C CA . ARG A 1 182 ? 14.991 -3.093 -12.802 1.00 89.06 182 ARG A CA 1
ATOM 1400 C C . ARG A 1 182 ? 14.669 -1.655 -13.164 1.00 89.06 182 ARG A C 1
ATOM 1402 O O . ARG A 1 182 ? 15.334 -1.037 -13.997 1.00 89.06 182 ARG A O 1
ATOM 1409 N N . LEU A 1 183 ? 13.679 -1.098 -12.476 1.00 92.00 183 LEU A N 1
ATOM 1410 C CA . LEU A 1 183 ? 13.451 0.341 -12.423 1.00 92.00 183 LEU A CA 1
ATOM 1411 C C . LEU A 1 183 ? 13.809 0.858 -11.037 1.00 92.00 183 LEU A C 1
ATOM 1413 O O . LEU A 1 183 ? 13.392 0.283 -10.035 1.00 92.00 183 LEU A O 1
ATOM 1417 N N . VAL A 1 184 ? 14.557 1.954 -11.000 1.00 93.25 184 VAL A N 1
ATOM 1418 C CA . VAL A 1 184 ? 14.909 2.666 -9.773 1.00 93.25 184 VAL A CA 1
ATOM 1419 C C . VAL A 1 184 ? 14.184 4.002 -9.779 1.00 93.25 184 VAL A C 1
ATOM 1421 O O . VAL A 1 184 ? 14.346 4.797 -10.704 1.00 93.25 184 VAL A O 1
ATOM 1424 N N . GLY A 1 185 ? 13.346 4.215 -8.774 1.00 93.38 185 GLY A N 1
ATOM 1425 C CA . GLY A 1 185 ? 12.521 5.403 -8.602 1.00 93.38 185 GLY A CA 1
ATOM 1426 C C . GLY A 1 185 ? 12.777 6.115 -7.275 1.00 93.38 185 GLY A C 1
ATOM 1427 O O . GLY A 1 185 ? 13.656 5.713 -6.508 1.00 93.38 185 GLY A O 1
ATOM 1428 N N . PRO A 1 186 ? 11.991 7.157 -6.961 1.00 93.62 186 PRO A N 1
ATOM 1429 C CA . PRO A 1 186 ? 12.092 7.859 -5.688 1.00 93.62 186 PRO A CA 1
ATOM 1430 C C . PRO A 1 186 ? 11.763 6.928 -4.516 1.00 93.62 186 PRO A C 1
ATOM 1432 O O . PRO A 1 186 ? 10.953 6.012 -4.642 1.00 93.62 186 PRO A O 1
ATOM 1435 N N . GLY A 1 187 ? 12.387 7.162 -3.366 1.00 92.06 187 GLY A N 1
ATOM 1436 C CA . GLY A 1 187 ? 12.092 6.428 -2.137 1.00 92.06 187 GLY A CA 1
ATOM 1437 C C . GLY A 1 187 ? 10.793 6.856 -1.465 1.00 92.06 187 GLY A C 1
ATOM 1438 O O . GLY A 1 187 ? 10.175 7.871 -1.799 1.00 92.06 187 GLY A O 1
ATOM 1439 N N . GLY A 1 188 ? 10.404 6.076 -0.464 1.00 91.25 188 GLY A N 1
ATOM 1440 C CA . GLY A 1 188 ? 9.288 6.376 0.418 1.00 91.25 188 GLY A CA 1
ATOM 1441 C C . GLY A 1 188 ? 7.930 6.433 -0.276 1.00 91.25 188 GLY A C 1
ATOM 1442 O O . GLY A 1 188 ? 7.671 5.759 -1.274 1.00 91.25 188 GLY A 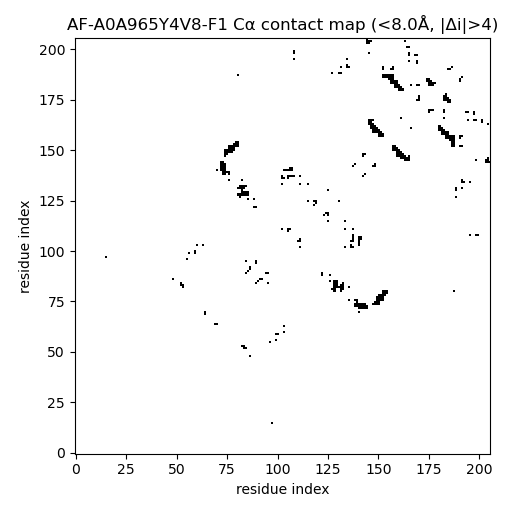O 1
ATOM 1443 N N . ALA A 1 189 ? 7.050 7.277 0.267 1.00 90.12 189 ALA A N 1
ATOM 1444 C CA . ALA A 1 189 ? 5.681 7.433 -0.216 1.00 90.12 189 ALA A CA 1
ATOM 1445 C C . ALA A 1 189 ? 5.609 7.841 -1.699 1.00 90.12 189 ALA A C 1
ATOM 1447 O O . ALA A 1 189 ? 4.687 7.440 -2.404 1.00 90.12 189 ALA A O 1
ATOM 1448 N N . ALA A 1 190 ? 6.589 8.607 -2.192 1.00 91.19 190 ALA A N 1
ATOM 1449 C CA . ALA A 1 190 ? 6.632 9.042 -3.586 1.00 91.19 190 ALA A CA 1
ATOM 1450 C C . ALA A 1 190 ? 6.849 7.869 -4.556 1.00 91.19 190 ALA A C 1
ATOM 1452 O O . ALA A 1 190 ? 6.203 7.813 -5.603 1.00 91.19 190 ALA A O 1
ATOM 1453 N N . GLY A 1 191 ? 7.717 6.918 -4.196 1.00 91.75 191 GLY A N 1
ATOM 1454 C CA . GLY A 1 191 ? 7.938 5.700 -4.975 1.00 91.75 191 GLY A CA 1
ATOM 1455 C C . GLY A 1 191 ? 6.684 4.845 -5.059 1.00 91.75 191 GLY A C 1
ATOM 1456 O O . GLY A 1 191 ? 6.210 4.534 -6.152 1.00 91.75 191 GLY A O 1
ATOM 1457 N N . LEU A 1 192 ? 6.091 4.540 -3.902 1.00 91.38 192 LEU A N 1
ATOM 1458 C CA . LEU A 1 192 ? 4.861 3.751 -3.821 1.00 91.38 192 LEU A CA 1
ATOM 1459 C C . LEU A 1 192 ? 3.697 4.402 -4.583 1.00 91.38 192 LEU A C 1
ATOM 1461 O O . LEU A 1 192 ? 3.015 3.730 -5.359 1.00 91.38 192 LEU A O 1
ATOM 1465 N N . ALA A 1 193 ? 3.509 5.716 -4.427 1.00 89.56 193 ALA A N 1
ATOM 1466 C CA . ALA A 1 193 ? 2.477 6.462 -5.143 1.00 89.56 193 ALA A CA 1
ATOM 1467 C C . ALA A 1 193 ? 2.693 6.436 -6.664 1.00 89.56 193 ALA A C 1
ATOM 1469 O O . ALA A 1 193 ? 1.730 6.285 -7.417 1.00 89.56 193 ALA A O 1
ATOM 1470 N N . GLY A 1 194 ? 3.946 6.531 -7.121 1.00 89.25 194 GLY A N 1
ATOM 1471 C CA . GLY A 1 194 ? 4.289 6.416 -8.537 1.00 89.25 194 GLY A CA 1
ATOM 1472 C C . GLY A 1 194 ? 3.892 5.061 -9.124 1.00 89.25 194 GLY A C 1
ATOM 1473 O O . GLY A 1 194 ? 3.280 5.010 -10.192 1.00 89.25 194 GLY A O 1
ATOM 1474 N N . ILE A 1 195 ? 4.166 3.967 -8.402 1.00 89.69 195 ILE A N 1
ATOM 1475 C CA . ILE A 1 195 ? 3.760 2.620 -8.831 1.00 89.69 195 ILE A CA 1
ATOM 1476 C C . ILE A 1 195 ? 2.229 2.516 -8.882 1.00 89.69 195 ILE A C 1
ATOM 1478 O O . ILE A 1 195 ? 1.681 2.098 -9.900 1.00 89.69 195 ILE A O 1
ATOM 1482 N N . LEU A 1 196 ? 1.521 2.949 -7.833 1.00 88.00 196 LEU A N 1
ATOM 1483 C CA . LEU A 1 196 ? 0.052 2.937 -7.799 1.00 88.00 196 LEU A CA 1
ATOM 1484 C C . LEU A 1 196 ? -0.576 3.717 -8.958 1.00 88.00 196 LEU A C 1
ATOM 1486 O O . LEU A 1 196 ? -1.533 3.256 -9.580 1.00 88.00 196 LEU A O 1
ATOM 1490 N N . GLN A 1 197 ? -0.035 4.893 -9.269 1.00 85.19 197 GLN A N 1
ATOM 1491 C CA . GLN A 1 197 ? -0.521 5.709 -10.376 1.00 85.19 197 GLN A CA 1
ATOM 1492 C C . GLN A 1 197 ? -0.331 5.003 -11.723 1.00 85.19 197 GLN A C 1
ATOM 1494 O O . GLN A 1 197 ? -1.213 5.073 -12.581 1.00 85.19 197 GLN A O 1
ATOM 1499 N N . ALA A 1 198 ? 0.780 4.284 -11.902 1.00 84.81 198 ALA A N 1
ATOM 1500 C CA . ALA A 1 198 ? 1.012 3.475 -13.093 1.00 84.81 198 ALA A CA 1
ATOM 1501 C C . ALA A 1 198 ? 0.040 2.283 -13.195 1.00 84.81 198 ALA A C 1
ATOM 1503 O O . ALA A 1 198 ? -0.310 1.883 -14.307 1.00 84.81 198 ALA A O 1
ATOM 1504 N N . LEU A 1 199 ? -0.439 1.753 -12.063 1.00 81.75 199 LEU A N 1
ATOM 1505 C CA . LEU A 1 199 ? -1.440 0.681 -12.012 1.00 81.75 199 LEU A CA 1
ATOM 1506 C C . LEU A 1 199 ? -2.864 1.162 -12.331 1.00 81.75 199 LEU A C 1
ATOM 1508 O O . LEU A 1 199 ? -3.617 0.426 -12.964 1.00 81.75 199 LEU A O 1
ATOM 1512 N N . ARG A 1 200 ? -3.221 2.405 -11.975 1.00 76.00 200 ARG A N 1
ATOM 1513 C CA . ARG A 1 200 ? -4.573 2.981 -12.149 1.00 76.00 200 ARG A CA 1
ATOM 1514 C C . ARG A 1 200 ? -5.161 2.823 -13.559 1.00 76.00 200 ARG A C 1
ATOM 1516 O O . ARG A 1 200 ? -6.368 2.685 -13.710 1.00 76.00 200 ARG A O 1
ATOM 1523 N N . HIS A 1 201 ? -4.327 2.881 -14.596 1.00 63.03 201 HIS A N 1
ATOM 1524 C CA . HIS A 1 201 ? -4.775 2.897 -15.995 1.00 63.03 201 HIS A CA 1
ATOM 1525 C C . HIS A 1 201 ? -4.535 1.581 -16.747 1.00 63.03 201 HIS A C 1
ATOM 1527 O O . HIS A 1 201 ? -4.735 1.525 -17.962 1.00 63.03 201 HIS A O 1
ATOM 1533 N N . ARG A 1 202 ? -4.082 0.520 -16.070 1.00 65.62 202 ARG A N 1
ATOM 1534 C CA . ARG A 1 202 ? -3.662 -0.724 -16.728 1.00 65.62 202 ARG A CA 1
ATOM 1535 C C . ARG A 1 202 ? -4.672 -1.837 -16.462 1.00 65.62 202 ARG A C 1
ATOM 1537 O O . ARG A 1 202 ? -5.042 -2.100 -15.324 1.00 65.62 202 ARG A O 1
ATOM 1544 N N . LYS A 1 203 ? -5.107 -2.511 -17.531 1.00 54.19 203 LYS A N 1
ATOM 1545 C CA . LYS A 1 203 ? -5.887 -3.752 -17.415 1.00 54.19 203 LYS A CA 1
ATOM 1546 C C . LYS A 1 203 ? -5.000 -4.844 -16.807 1.00 54.19 203 LYS A C 1
ATOM 1548 O O . LYS A 1 203 ? -3.818 -4.914 -17.138 1.00 54.19 203 LYS A O 1
ATOM 1553 N N . GLN A 1 204 ? -5.580 -5.672 -15.937 1.00 54.06 204 GLN A N 1
ATOM 1554 C CA . GLN A 1 204 ? -4.947 -6.882 -15.404 1.00 54.06 204 GLN A CA 1
ATOM 1555 C C . GLN A 1 204 ? -4.408 -7.739 -16.561 1.00 54.06 204 GLN A C 1
ATOM 1557 O O . GLN A 1 204 ? -5.100 -7.898 -17.574 1.00 54.06 204 GLN A O 1
ATOM 1562 N N . VAL A 1 205 ? -3.180 -8.254 -16.441 1.00 51.31 205 VAL A N 1
ATOM 1563 C CA . VAL A 1 205 ? -2.647 -9.207 -17.423 1.00 51.31 205 VAL A CA 1
ATOM 1564 C C . VAL A 1 205 ? -3.380 -10.532 -17.192 1.00 51.31 205 VAL A C 1
ATOM 1566 O O . VAL A 1 205 ? -3.414 -11.014 -16.063 1.00 51.31 205 VAL A O 1
ATOM 1569 N N . ARG A 1 206 ? -4.054 -11.043 -18.230 1.00 42.47 206 ARG A N 1
ATOM 1570 C CA . ARG A 1 206 ? -4.741 -12.345 -18.203 1.00 42.47 206 ARG A CA 1
ATOM 1571 C C . ARG A 1 206 ? -3.751 -13.491 -18.312 1.00 42.47 206 ARG A C 1
ATOM 1573 O O . ARG A 1 206 ? -2.793 -13.331 -19.099 1.00 42.47 206 ARG A O 1
#

Radius of gyration: 19.05 Å; Cα contacts (8 Å, |Δi|>4): 248; chains: 1; bounding box: 51×37×49 Å

pLDDT: mean 71.17, std 21.01, range [30.7, 95.12]

Mean predicted aligned error: 12.87 Å